Protein AF-A0A8B7D7P4-F1 (afdb_monomer)

Secondary structure (DSSP, 8-state):
--------------HHHHHHHHHHHHHHHHHHHHHHHHHHHHHHH-GGG-SHHHHHHHHHHHHHHHHHHHHHHHHHHHHHSPSS-HHHHHHHHHHHHHHHHHHHHHHHHHHHHHHHHH-TTTHHHHS-HHHHHHHHHHHHHHHHHHHHTTHHHHS-TTS-HHHHHHHHHHHHHHHHHHHHHHHHHHHHHHHHHHHHHHHHHHH-GGGHHHHHHHHHHHHHHHHHHHHHHHHHHHHHHHHHH-TTS-HHHHHHHHHHHHHHHHHHHHHHHHH-HHHHHHHHHHTT-----------

Sequence (295 aa):
MTEVNNVTLNFDLSDTSKVLFWFFLSLETISIYVGNVIICCLFIVRKRLRTKQNLFVLSLSVSDLLIGISVPPCEYCAFKLSYPNNCSYICGSIVSFNILASAINLTLIAIDRFFSILMPFTYKKKITWQRAVNMIIIGWLFAFFLTLIPFFWMLDANMARNRKQKINIIFSIVVFSCIVLNGLLIGGIYYKIIQIARWQLQKEINRKVKCTKGIKVCILVAISYFVCWIPTAVTEVLYQNNPNIPREVLLTTYFLLLLNPCFDPLMYGCYRKDYRKELCTLFGFKKNKKTKAIL

Radius of gyration: 22.2 Å; Cα contacts (8 Å, |Δi|>4): 231; chains: 1; bounding box: 82×33×60 Å

Structure (mmCIF, N/CA/C/O backbone):
data_AF-A0A8B7D7P4-F1
#
_entry.id   AF-A0A8B7D7P4-F1
#
loop_
_atom_site.group_PDB
_atom_site.id
_atom_site.type_symbol
_atom_site.label_atom_id
_atom_site.label_alt_id
_atom_site.label_comp_id
_atom_site.label_asym_id
_atom_site.label_entity_id
_atom_site.label_seq_id
_atom_site.pdbx_PDB_ins_code
_atom_site.Cartn_x
_atom_site.Cartn_y
_atom_site.Cartn_z
_atom_site.occupancy
_atom_site.B_iso_or_equiv
_atom_site.auth_seq_id
_atom_site.auth_comp_id
_atom_site.auth_asym_id
_atom_site.auth_atom_id
_atom_site.pdbx_PDB_model_num
ATOM 1 N N . MET A 1 1 ? 40.064 -1.762 -25.211 1.00 32.19 1 MET A N 1
ATOM 2 C CA . MET A 1 1 ? 38.717 -1.328 -25.629 1.00 32.19 1 MET A CA 1
ATOM 3 C C . MET A 1 1 ? 37.851 -2.567 -25.697 1.00 32.19 1 MET A C 1
ATOM 5 O O . MET A 1 1 ? 37.930 -3.302 -26.666 1.00 32.19 1 MET A O 1
ATOM 9 N N . THR A 1 2 ? 37.133 -2.868 -24.623 1.00 31.39 2 THR A N 1
ATOM 10 C CA . THR A 1 2 ? 36.093 -3.898 -24.618 1.00 31.39 2 THR A CA 1
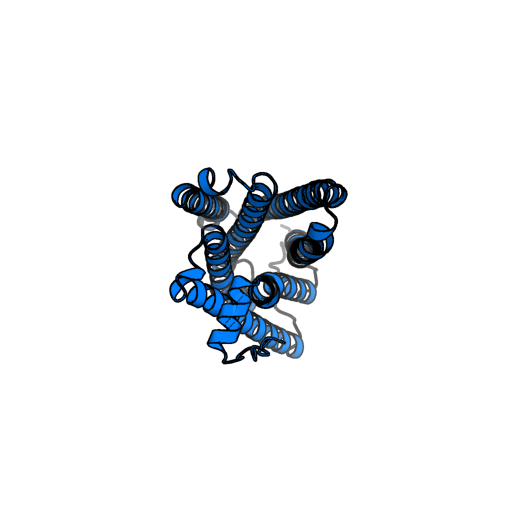ATOM 11 C C . THR A 1 2 ? 34.771 -3.174 -24.821 1.00 31.39 2 THR A C 1
ATOM 13 O O . THR A 1 2 ? 34.387 -2.345 -23.995 1.00 31.39 2 THR A O 1
ATOM 16 N N . GLU A 1 3 ? 34.130 -3.419 -25.962 1.00 31.41 3 GLU A N 1
ATOM 17 C CA . GLU A 1 3 ? 32.771 -2.969 -26.247 1.00 31.41 3 GLU A CA 1
ATOM 18 C C . GLU A 1 3 ? 31.845 -3.521 -25.163 1.00 31.41 3 GLU A C 1
ATOM 20 O O . GLU A 1 3 ? 31.532 -4.709 -25.108 1.00 31.41 3 GLU A O 1
ATOM 25 N N . VAL A 1 4 ? 31.434 -2.651 -24.242 1.00 38.41 4 VAL A N 1
ATOM 26 C CA . VAL A 1 4 ? 30.302 -2.940 -23.371 1.00 38.41 4 VAL A CA 1
ATOM 27 C C . VAL A 1 4 ? 29.082 -2.846 -24.270 1.00 38.41 4 VAL A C 1
ATOM 29 O O . VAL A 1 4 ? 28.639 -1.745 -24.594 1.00 38.41 4 VAL A O 1
ATOM 32 N N . ASN A 1 5 ? 28.597 -4.007 -24.713 1.00 35.66 5 ASN A N 1
ATOM 33 C CA . ASN A 1 5 ? 27.352 -4.161 -25.451 1.00 35.66 5 ASN A CA 1
ATOM 34 C C . ASN A 1 5 ? 26.299 -3.210 -24.877 1.00 35.66 5 ASN A C 1
ATOM 36 O O . ASN A 1 5 ? 25.899 -3.326 -23.715 1.00 35.66 5 ASN A O 1
ATOM 40 N N . ASN A 1 6 ? 25.856 -2.258 -25.699 1.00 37.34 6 ASN A N 1
ATOM 41 C CA . ASN A 1 6 ? 24.646 -1.496 -25.447 1.00 37.34 6 ASN A CA 1
ATOM 42 C C . ASN A 1 6 ? 23.481 -2.485 -25.507 1.00 37.34 6 ASN A C 1
ATOM 44 O O . ASN A 1 6 ? 22.844 -2.636 -26.548 1.00 37.34 6 ASN A O 1
ATOM 48 N N . VAL A 1 7 ? 23.218 -3.181 -24.397 1.00 44.78 7 VAL A N 1
ATOM 49 C CA . VAL A 1 7 ? 22.013 -3.989 -24.219 1.00 44.78 7 VAL A CA 1
ATOM 50 C C . VAL A 1 7 ? 20.848 -3.008 -24.149 1.00 44.78 7 VAL A C 1
ATOM 52 O O . VAL A 1 7 ? 20.420 -2.553 -23.090 1.00 44.78 7 VAL A O 1
ATOM 55 N N . THR A 1 8 ? 20.383 -2.607 -25.325 1.00 41.72 8 THR A N 1
ATOM 56 C CA . THR A 1 8 ? 19.022 -2.141 -25.509 1.00 41.72 8 THR A CA 1
ATOM 57 C C . THR A 1 8 ? 18.150 -3.352 -25.211 1.00 41.72 8 THR A C 1
ATOM 59 O O . THR A 1 8 ? 18.138 -4.327 -25.954 1.00 41.72 8 THR A O 1
ATOM 62 N N . LEU A 1 9 ? 17.501 -3.343 -24.046 1.00 48.62 9 LEU A N 1
ATOM 63 C CA . LEU A 1 9 ? 16.500 -4.345 -23.696 1.00 48.62 9 LEU A CA 1
ATOM 64 C C . LEU A 1 9 ? 15.306 -4.152 -24.636 1.00 48.62 9 LEU A C 1
ATOM 66 O O . LEU A 1 9 ? 14.407 -3.360 -24.350 1.00 48.62 9 LEU A O 1
ATOM 70 N N . ASN A 1 10 ? 15.331 -4.839 -25.777 1.00 47.50 10 ASN A N 1
ATOM 71 C CA . ASN A 1 10 ? 14.149 -5.023 -26.605 1.00 47.50 10 ASN A CA 1
ATOM 72 C C . ASN A 1 10 ? 13.164 -5.902 -25.827 1.00 47.50 10 ASN A C 1
ATOM 74 O O . ASN A 1 10 ? 13.533 -6.926 -25.253 1.00 47.50 10 ASN A O 1
ATOM 78 N N . PHE A 1 11 ? 11.910 -5.459 -25.757 1.00 57.19 11 PHE A N 1
ATOM 79 C CA . PHE A 1 11 ? 10.820 -6.170 -25.095 1.00 57.19 11 PHE A CA 1
ATOM 80 C C . PHE A 1 11 ? 10.379 -7.382 -25.931 1.00 57.19 11 PHE A C 1
ATOM 82 O O . PHE A 1 11 ? 9.304 -7.360 -26.537 1.00 57.19 11 PHE A O 1
ATOM 89 N N . ASP A 1 12 ? 11.192 -8.441 -25.948 1.00 63.47 12 ASP A N 1
ATOM 90 C CA . ASP A 1 12 ? 10.864 -9.733 -26.569 1.00 63.47 12 ASP A CA 1
ATOM 91 C C . ASP A 1 12 ? 9.889 -10.531 -25.687 1.00 63.47 12 ASP A C 1
ATOM 93 O O . ASP A 1 12 ? 10.189 -11.589 -25.149 1.00 63.47 12 ASP A O 1
ATOM 97 N N . LEU A 1 13 ? 8.689 -9.981 -25.509 1.00 70.56 13 LEU A N 1
ATOM 98 C CA . LEU A 1 13 ? 7.521 -10.702 -25.008 1.00 70.56 13 LEU A CA 1
ATOM 99 C C . LEU A 1 13 ? 6.648 -11.089 -26.199 1.00 70.56 13 LEU A C 1
ATOM 101 O O . LEU A 1 13 ? 6.443 -10.268 -27.100 1.00 70.56 13 LEU A O 1
ATOM 105 N N . SER A 1 14 ? 6.068 -12.291 -26.162 1.00 80.94 14 SER A N 1
ATOM 106 C CA . SER A 1 14 ? 5.022 -12.666 -27.120 1.00 80.94 14 SER A CA 1
ATOM 107 C C . SER A 1 14 ? 3.871 -11.651 -27.080 1.00 80.94 14 SER A C 1
ATOM 109 O O . SER A 1 14 ? 3.566 -11.089 -26.020 1.00 80.94 14 SER A O 1
ATOM 111 N N . ASP A 1 15 ? 3.206 -11.417 -28.212 1.00 82.75 15 ASP A N 1
ATOM 112 C CA . ASP A 1 15 ? 2.071 -10.485 -28.265 1.00 82.75 15 ASP A CA 1
ATOM 113 C C . ASP A 1 15 ? 0.950 -10.903 -27.304 1.00 82.75 15 ASP A C 1
ATOM 115 O O . ASP A 1 15 ? 0.363 -10.059 -26.625 1.00 82.75 15 ASP A O 1
ATOM 119 N N . THR A 1 16 ? 0.743 -12.212 -27.134 1.00 85.31 16 THR A N 1
ATOM 120 C CA . THR A 1 16 ? -0.170 -12.776 -26.133 1.00 85.31 16 THR A CA 1
ATOM 121 C C . THR A 1 16 ? 0.209 -12.352 -24.712 1.00 85.31 16 THR A C 1
ATOM 123 O O . THR A 1 16 ? -0.650 -11.891 -23.962 1.00 85.31 16 THR A O 1
ATOM 126 N N . SER A 1 17 ? 1.490 -12.443 -24.335 1.00 82.81 17 SER A N 1
ATOM 127 C CA . SER A 1 17 ? 1.968 -12.041 -23.002 1.00 82.81 17 SER A CA 1
ATOM 128 C C . SER A 1 17 ? 1.749 -10.549 -22.743 1.00 82.81 17 SER A C 1
ATOM 130 O O . SER A 1 17 ? 1.356 -10.167 -21.641 1.00 82.81 17 SER A O 1
ATOM 132 N N . LYS A 1 18 ? 1.954 -9.699 -23.759 1.00 83.75 18 LYS A N 1
ATOM 133 C CA . LYS A 1 18 ? 1.710 -8.250 -23.660 1.00 83.75 18 LYS A CA 1
ATOM 134 C C . LYS A 1 18 ? 0.226 -7.951 -23.453 1.00 83.75 18 LYS A C 1
ATOM 136 O O . LYS A 1 18 ? -0.117 -7.171 -22.567 1.00 83.75 18 LYS A O 1
ATOM 141 N N . VAL A 1 19 ? -0.653 -8.580 -24.237 1.00 87.75 19 VAL A N 1
ATOM 142 C CA . VAL A 1 19 ? -2.110 -8.407 -24.113 1.00 87.75 19 VAL A CA 1
ATOM 143 C C . VAL A 1 19 ? -2.592 -8.842 -22.730 1.00 87.75 19 VAL A C 1
ATOM 145 O O . VAL A 1 19 ? -3.317 -8.092 -22.078 1.00 87.75 19 VAL A O 1
ATOM 148 N N . LEU A 1 20 ? -2.151 -10.011 -22.253 1.00 88.50 20 LEU A N 1
ATOM 149 C CA . LEU A 1 20 ? -2.504 -10.504 -20.920 1.00 88.50 20 LEU A CA 1
ATOM 150 C C . LEU A 1 20 ? -2.024 -9.554 -19.819 1.00 88.50 20 LEU A C 1
ATOM 152 O O . LEU A 1 20 ? -2.800 -9.235 -18.921 1.00 88.50 20 LEU A O 1
ATOM 156 N N . PHE A 1 21 ? -0.788 -9.058 -19.907 1.00 86.69 21 PHE A N 1
ATOM 157 C CA . PHE A 1 21 ? -0.248 -8.105 -18.940 1.00 86.69 21 PHE A CA 1
ATOM 158 C C . PHE A 1 21 ? -1.111 -6.842 -18.832 1.00 86.69 21 PHE A C 1
ATOM 160 O O . PHE A 1 21 ? -1.563 -6.500 -17.741 1.00 86.69 21 PHE A O 1
ATOM 167 N N . TRP A 1 22 ? -1.402 -6.182 -19.957 1.00 89.62 22 TRP A N 1
ATOM 168 C CA . TRP A 1 22 ? -2.209 -4.959 -19.955 1.00 89.62 22 TRP A CA 1
ATOM 169 C C . TRP A 1 22 ? -3.650 -5.201 -19.507 1.00 89.62 22 TRP A C 1
ATOM 171 O O . TRP A 1 22 ? -4.229 -4.357 -18.818 1.00 89.62 22 TRP A O 1
ATOM 181 N N . PHE A 1 23 ? -4.223 -6.354 -19.857 1.00 91.88 23 PHE A N 1
ATOM 182 C CA . PHE A 1 23 ? -5.549 -6.753 -19.399 1.00 91.88 23 PHE A CA 1
ATOM 183 C C . PHE A 1 23 ? -5.600 -6.900 -17.871 1.00 91.88 23 PHE A C 1
ATOM 185 O O . PHE A 1 23 ? -6.442 -6.274 -17.224 1.00 91.88 23 PHE A O 1
ATOM 192 N N . PHE A 1 24 ? -4.678 -7.665 -17.281 1.00 91.56 24 PHE A N 1
ATOM 193 C CA . PHE A 1 24 ? -4.629 -7.863 -15.831 1.00 91.56 24 PHE A CA 1
ATOM 194 C C . PHE A 1 24 ? -4.292 -6.575 -15.077 1.00 91.56 24 PHE A C 1
ATOM 196 O O . PHE A 1 24 ? -4.997 -6.243 -14.126 1.00 91.56 24 PHE A O 1
ATOM 203 N N . LEU A 1 25 ? -3.321 -5.793 -15.556 1.00 90.94 25 LEU A N 1
ATOM 204 C CA . LEU A 1 25 ? -2.975 -4.496 -14.971 1.00 90.94 25 LEU A CA 1
ATOM 205 C C . LEU A 1 25 ? -4.178 -3.542 -14.953 1.00 90.94 25 LEU A C 1
ATOM 207 O O . LEU A 1 25 ? -4.404 -2.825 -13.976 1.00 90.94 25 LEU A O 1
ATOM 211 N N . SER A 1 26 ? -4.988 -3.550 -16.016 1.00 93.12 26 SER A N 1
ATOM 212 C CA . SER A 1 26 ? -6.214 -2.747 -16.083 1.00 93.12 26 SER A CA 1
ATOM 213 C C . SER A 1 26 ? -7.252 -3.215 -15.062 1.00 93.12 26 SER A C 1
ATOM 215 O O . SER A 1 26 ? -7.847 -2.385 -14.374 1.00 93.12 26 SER A O 1
ATOM 217 N N . LEU A 1 27 ? -7.453 -4.530 -14.917 1.00 94.69 27 LEU A N 1
ATOM 218 C CA . LEU A 1 27 ? -8.368 -5.091 -13.918 1.00 94.69 27 LEU A CA 1
ATOM 219 C C . LEU A 1 27 ? -7.944 -4.744 -12.486 1.00 94.69 27 LEU A C 1
ATOM 221 O O . LEU A 1 27 ? -8.781 -4.326 -11.684 1.00 94.69 27 LEU A O 1
ATOM 225 N N . GLU A 1 28 ? -6.656 -4.874 -12.170 1.00 93.88 28 GLU A N 1
ATOM 226 C CA . GLU A 1 28 ? -6.102 -4.508 -10.865 1.00 93.88 28 GLU A CA 1
ATOM 227 C C . GLU A 1 28 ? -6.264 -3.015 -10.600 1.00 93.88 28 GLU A C 1
ATOM 229 O O . GLU A 1 28 ? -6.772 -2.625 -9.552 1.00 93.88 28 GLU A O 1
ATOM 234 N N . THR A 1 29 ? -5.937 -2.171 -11.580 1.00 94.31 29 THR A N 1
ATOM 235 C CA . THR A 1 29 ? -6.095 -0.716 -11.470 1.00 94.31 29 THR A CA 1
ATOM 236 C C . THR A 1 29 ? -7.549 -0.340 -11.190 1.00 94.31 29 THR A C 1
ATOM 238 O O . THR A 1 29 ? -7.825 0.413 -10.255 1.00 94.31 29 THR A O 1
ATOM 241 N N . ILE A 1 30 ? -8.502 -0.906 -11.936 1.00 95.25 30 ILE A N 1
ATOM 242 C CA . ILE A 1 30 ? -9.936 -0.681 -11.705 1.00 95.25 30 ILE A CA 1
ATOM 243 C C . ILE A 1 30 ? -10.334 -1.136 -10.296 1.00 95.25 30 ILE A C 1
ATOM 245 O O . ILE A 1 30 ? -11.024 -0.401 -9.590 1.00 95.25 30 ILE A O 1
ATOM 249 N N . SER A 1 31 ? -9.878 -2.313 -9.860 1.00 95.00 31 SER A N 1
ATOM 250 C CA . SER A 1 31 ? -10.144 -2.847 -8.519 1.00 95.00 31 SER A CA 1
ATOM 251 C C . SER A 1 31 ? -9.618 -1.922 -7.413 1.00 95.00 31 SER A C 1
ATOM 253 O O . SER A 1 31 ? -10.370 -1.563 -6.500 1.00 95.00 31 SER A O 1
ATOM 255 N N . ILE A 1 32 ? -8.366 -1.463 -7.530 1.00 95.19 32 ILE A N 1
ATOM 256 C CA . ILE A 1 32 ? -7.720 -0.525 -6.600 1.00 95.19 32 ILE A CA 1
ATOM 257 C C . ILE A 1 32 ? -8.525 0.769 -6.520 1.00 95.19 32 ILE A C 1
ATOM 259 O O . ILE A 1 32 ? -8.875 1.201 -5.418 1.00 95.19 32 ILE A O 1
ATOM 263 N N . TYR A 1 33 ? -8.849 1.370 -7.669 1.00 95.50 33 TYR A N 1
ATOM 264 C CA . TYR A 1 33 ? -9.591 2.627 -7.728 1.00 95.50 33 TYR A CA 1
ATOM 265 C C . TYR A 1 33 ? -10.985 2.488 -7.127 1.00 95.50 33 TYR A C 1
ATOM 267 O O . TYR A 1 33 ? -11.331 3.227 -6.207 1.00 95.50 33 TYR A O 1
ATOM 275 N N . VAL A 1 34 ? -11.783 1.531 -7.602 1.00 95.25 34 VAL A N 1
ATOM 276 C CA . VAL A 1 34 ? -13.159 1.339 -7.130 1.00 95.25 34 VAL A CA 1
ATOM 277 C C . VAL A 1 34 ? -13.170 1.042 -5.632 1.00 95.25 34 VAL A C 1
ATOM 279 O O . VAL A 1 34 ? -13.886 1.700 -4.875 1.00 95.25 34 VAL A O 1
ATOM 282 N N . GLY A 1 35 ? -12.349 0.092 -5.181 1.00 93.81 35 GLY A N 1
ATOM 283 C CA . GLY A 1 35 ? -12.293 -0.315 -3.784 1.00 93.81 35 GLY A CA 1
ATOM 284 C C . GLY A 1 35 ? -11.876 0.827 -2.858 1.00 93.81 35 GLY A C 1
ATOM 285 O O . GLY A 1 35 ? -12.594 1.142 -1.905 1.00 93.81 35 GLY A O 1
ATOM 286 N N . ASN A 1 36 ? -10.749 1.481 -3.139 1.00 95.50 36 ASN A N 1
ATOM 287 C CA . ASN A 1 36 ? -10.212 2.514 -2.255 1.00 95.50 36 ASN A CA 1
ATOM 288 C C . ASN A 1 36 ? -11.003 3.828 -2.320 1.00 95.50 36 ASN A C 1
ATOM 290 O O . ASN A 1 36 ? -11.197 4.457 -1.277 1.00 95.50 36 ASN A O 1
ATOM 294 N N . VAL A 1 37 ? -11.568 4.208 -3.476 1.00 95.88 37 VAL A N 1
ATOM 295 C CA . VAL A 1 37 ? -12.500 5.350 -3.558 1.00 95.88 37 VAL A CA 1
ATOM 296 C C . VAL A 1 37 ? -13.726 5.100 -2.684 1.00 95.88 37 VAL A C 1
ATOM 298 O O . VAL A 1 37 ? -14.107 5.984 -1.919 1.00 95.88 37 VAL A O 1
ATOM 301 N N . ILE A 1 38 ? -14.312 3.898 -2.710 1.00 94.00 38 ILE A N 1
ATOM 302 C CA . ILE A 1 38 ? -15.451 3.564 -1.842 1.00 94.00 38 ILE A CA 1
ATOM 303 C C . ILE A 1 38 ? -15.080 3.727 -0.360 1.00 94.00 38 ILE A C 1
ATOM 305 O O . ILE A 1 38 ? -15.854 4.312 0.403 1.00 94.00 38 ILE A O 1
ATOM 309 N N . ILE A 1 39 ? -13.903 3.254 0.064 1.00 94.00 39 ILE A N 1
ATOM 310 C CA . ILE A 1 39 ? -13.430 3.404 1.450 1.00 94.00 39 ILE A CA 1
ATOM 311 C C . ILE A 1 39 ? -13.275 4.885 1.830 1.00 94.00 39 ILE A C 1
ATOM 313 O O . ILE A 1 39 ? -13.770 5.295 2.890 1.00 94.00 39 ILE A O 1
ATOM 317 N N . CYS A 1 40 ? -12.669 5.694 0.957 1.00 95.44 40 CYS A N 1
ATOM 318 C CA . CYS A 1 40 ? -12.525 7.139 1.133 1.00 95.44 40 CYS A CA 1
ATOM 319 C C . CYS A 1 40 ? -13.890 7.841 1.226 1.00 95.44 40 CYS A C 1
ATOM 321 O O . CYS A 1 40 ? -14.161 8.562 2.191 1.00 95.44 40 CYS A O 1
ATOM 323 N N . CYS A 1 41 ? -14.794 7.576 0.281 1.00 94.19 41 CYS A N 1
ATOM 324 C CA . CYS A 1 41 ? -16.146 8.130 0.258 1.00 94.19 41 CYS A CA 1
ATOM 325 C C . CYS A 1 41 ? -16.930 7.766 1.521 1.00 94.19 41 CYS A C 1
ATOM 327 O O . CYS A 1 41 ? -17.584 8.626 2.110 1.00 94.19 41 CYS A O 1
ATOM 329 N N . LEU A 1 42 ? -16.847 6.518 1.988 1.00 92.62 42 LEU A N 1
ATOM 330 C CA . LEU A 1 42 ? -17.518 6.089 3.213 1.00 92.62 42 LEU A CA 1
ATOM 331 C C . LEU A 1 42 ? -17.011 6.843 4.442 1.00 92.62 42 LEU A C 1
ATOM 333 O O . LEU A 1 42 ? -17.824 7.263 5.267 1.00 92.62 42 LEU A O 1
ATOM 337 N N . PHE A 1 43 ? -15.700 7.054 4.559 1.00 93.75 43 PHE A N 1
ATOM 338 C CA . PHE A 1 43 ? -15.132 7.855 5.642 1.00 93.75 43 PHE A CA 1
ATOM 339 C C . PHE A 1 43 ? -15.638 9.305 5.601 1.00 93.75 43 PHE A C 1
ATOM 341 O O . PHE A 1 43 ? -16.052 9.854 6.628 1.00 93.75 43 PHE A O 1
ATOM 348 N N . ILE A 1 44 ? -15.647 9.916 4.412 1.00 93.56 44 ILE A N 1
ATOM 349 C CA . ILE A 1 44 ? -16.091 11.298 4.216 1.00 93.56 44 ILE A CA 1
ATOM 350 C C . ILE A 1 44 ? -17.586 11.416 4.512 1.00 93.56 44 ILE A C 1
ATOM 352 O O . ILE A 1 44 ? -17.980 12.243 5.326 1.00 93.56 44 ILE A O 1
ATOM 356 N N . VAL A 1 45 ? -18.439 10.581 3.928 1.00 92.19 45 VAL A N 1
ATOM 357 C CA . VAL A 1 45 ? -19.899 10.730 4.017 1.00 92.19 45 VAL A CA 1
ATOM 358 C C . VAL A 1 45 ? -20.444 10.276 5.375 1.00 92.19 45 VAL A C 1
ATOM 360 O O . VAL A 1 45 ? -21.329 10.916 5.949 1.00 92.19 45 VAL A O 1
ATOM 363 N N . ARG A 1 46 ? -19.932 9.178 5.943 1.00 92.19 46 ARG A N 1
ATOM 364 C CA . ARG A 1 46 ? -20.502 8.583 7.160 1.00 92.19 46 ARG A CA 1
ATOM 365 C C . ARG A 1 46 ? -19.791 9.103 8.404 1.00 92.19 46 ARG A C 1
ATOM 367 O O . ARG A 1 46 ? -18.760 8.578 8.809 1.00 92.19 46 ARG A O 1
ATOM 374 N N . LYS A 1 47 ? -20.419 10.053 9.114 1.00 90.25 47 LYS A N 1
ATOM 375 C CA . LYS A 1 47 ? -19.919 10.590 10.405 1.00 90.25 47 LYS A CA 1
ATOM 376 C C . LYS A 1 47 ? -19.515 9.495 11.407 1.00 90.25 47 LYS A C 1
ATOM 378 O O . LYS A 1 47 ? -18.532 9.654 12.120 1.00 90.25 47 LYS A O 1
ATOM 383 N N . ARG A 1 48 ? -20.227 8.359 11.428 1.00 89.25 48 ARG A N 1
ATOM 384 C CA . ARG A 1 48 ? -19.925 7.198 12.293 1.00 89.25 48 ARG A CA 1
ATOM 385 C C . ARG A 1 48 ? -18.576 6.538 11.994 1.00 89.25 48 ARG A C 1
ATOM 387 O O . ARG A 1 48 ? -17.995 5.931 12.888 1.00 89.25 48 ARG A O 1
ATOM 394 N N . LEU A 1 49 ? -18.089 6.650 10.760 1.00 89.75 49 LEU A N 1
ATOM 395 C CA . LEU A 1 49 ? -16.793 6.126 10.342 1.00 89.75 49 LEU A CA 1
ATOM 396 C C . LEU A 1 49 ? -15.656 7.129 10.560 1.00 89.75 49 LEU A C 1
ATOM 398 O O . LEU A 1 49 ? -14.502 6.742 10.427 1.00 89.75 49 LEU A O 1
ATOM 402 N N . ARG A 1 50 ? -15.917 8.374 10.966 1.00 93.00 50 ARG A N 1
ATOM 403 C CA . ARG A 1 50 ? -14.863 9.359 11.252 1.00 93.00 50 ARG A CA 1
ATOM 404 C C . ARG A 1 50 ? -14.252 9.113 12.633 1.00 93.00 50 ARG A C 1
ATOM 406 O O . ARG A 1 50 ? -14.499 9.837 13.592 1.00 93.00 50 ARG A O 1
ATOM 413 N N . THR A 1 51 ? -13.472 8.042 12.737 1.00 90.50 51 THR A N 1
ATOM 414 C CA . THR A 1 51 ? -12.752 7.635 13.953 1.00 90.50 51 THR A CA 1
ATOM 415 C C . THR A 1 51 ? -11.246 7.649 13.716 1.00 90.50 51 THR A C 1
ATOM 417 O O . THR A 1 51 ? -10.795 7.509 12.581 1.00 90.50 51 THR A O 1
ATOM 420 N N . LYS A 1 52 ? -10.457 7.762 14.790 1.00 89.62 52 LYS A N 1
ATOM 421 C CA . LYS A 1 52 ? -8.984 7.770 14.731 1.00 89.62 52 LYS A CA 1
ATOM 422 C C . LYS A 1 52 ? -8.432 6.517 14.040 1.00 89.62 52 LYS A C 1
ATOM 424 O O . LYS A 1 52 ? -7.554 6.607 13.197 1.00 89.62 52 LYS A O 1
ATOM 429 N N . GLN A 1 53 ? -9.039 5.360 14.296 1.00 87.25 53 GLN A N 1
ATOM 430 C CA . GLN A 1 53 ? -8.654 4.093 13.669 1.00 87.25 53 GLN A CA 1
ATOM 431 C C . GLN A 1 53 ? -9.076 3.976 12.200 1.00 87.25 53 GLN A C 1
ATOM 433 O O . GLN A 1 53 ? -8.594 3.100 11.485 1.00 87.25 53 GLN A O 1
ATOM 438 N N . ASN A 1 54 ? -10.059 4.760 11.764 1.00 90.94 54 ASN A N 1
ATOM 439 C CA . ASN A 1 54 ? -10.451 4.817 10.358 1.00 90.94 54 ASN A CA 1
ATOM 440 C C . ASN A 1 54 ? -9.651 5.885 9.605 1.00 90.94 54 ASN A C 1
ATOM 442 O O . ASN A 1 54 ? -9.570 5.801 8.390 1.00 90.94 54 ASN A O 1
ATOM 446 N N . LEU A 1 55 ? -9.022 6.837 10.305 1.00 94.19 55 LEU A N 1
ATOM 447 C CA . LEU A 1 55 ? -8.107 7.803 9.696 1.00 94.19 55 LEU A CA 1
ATOM 448 C C . LEU A 1 55 ? -6.860 7.114 9.124 1.00 94.19 55 LEU A C 1
ATOM 450 O O . LEU A 1 55 ? -6.456 7.428 8.013 1.00 94.19 55 LEU A O 1
ATOM 454 N N . PHE A 1 56 ? -6.290 6.136 9.836 1.00 93.00 56 PHE A N 1
ATOM 455 C CA . PHE A 1 56 ? -5.181 5.337 9.298 1.00 93.00 56 PHE A CA 1
ATOM 456 C C . PHE A 1 56 ? -5.594 4.523 8.064 1.00 93.00 56 PHE A C 1
ATOM 458 O O . PHE A 1 56 ? -4.834 4.432 7.111 1.00 93.00 56 PHE A O 1
ATOM 465 N N . VAL A 1 57 ? -6.823 3.991 8.050 1.00 92.81 57 VAL A N 1
ATOM 466 C CA . VAL A 1 57 ? -7.364 3.287 6.874 1.00 92.81 57 VAL A CA 1
ATOM 467 C C . VAL A 1 57 ? -7.611 4.244 5.714 1.00 92.81 57 VAL A C 1
ATOM 469 O O . VAL A 1 57 ? -7.305 3.898 4.585 1.00 92.81 57 VAL A O 1
ATOM 472 N N . LEU A 1 58 ? -8.103 5.457 5.980 1.00 95.38 58 LEU A N 1
ATOM 473 C CA . LEU A 1 58 ? -8.208 6.495 4.958 1.00 95.38 58 LEU A CA 1
ATOM 474 C C . LEU A 1 58 ? -6.835 6.814 4.353 1.00 95.38 58 LEU A C 1
ATOM 476 O O . LEU A 1 58 ? -6.716 6.880 3.139 1.00 95.38 58 LEU A O 1
ATOM 480 N N . SER A 1 59 ? -5.812 7.000 5.191 1.00 97.06 59 SER A N 1
ATOM 481 C CA . SER A 1 59 ? -4.451 7.297 4.731 1.00 97.06 59 SER A CA 1
ATOM 482 C C . SER A 1 59 ? -3.873 6.162 3.879 1.00 97.06 59 SER A C 1
ATOM 484 O O . SER A 1 59 ? -3.309 6.438 2.824 1.00 97.06 59 SER A O 1
ATOM 486 N N . LEU A 1 60 ? -4.092 4.902 4.275 1.00 94.56 60 LEU A N 1
ATOM 487 C CA . LEU A 1 60 ? -3.734 3.734 3.465 1.00 94.56 60 LEU A CA 1
ATOM 488 C C . LEU A 1 60 ? -4.455 3.741 2.106 1.00 94.56 60 LEU A C 1
ATOM 490 O O . LEU A 1 60 ? -3.810 3.647 1.069 1.00 94.56 60 LEU A O 1
ATOM 494 N N . SER A 1 61 ? -5.775 3.951 2.093 1.00 95.62 61 SER A N 1
ATOM 495 C CA . SER A 1 61 ? -6.533 4.016 0.839 1.00 95.62 61 SER A CA 1
ATOM 496 C C . SER A 1 61 ? -6.069 5.149 -0.074 1.00 95.62 61 SER A C 1
ATOM 498 O O . SER A 1 61 ? -6.102 4.999 -1.290 1.00 95.62 61 SER A O 1
ATOM 500 N N . VAL A 1 62 ? -5.605 6.273 0.479 1.00 97.25 62 VAL A N 1
ATOM 501 C CA . VAL A 1 62 ? -4.990 7.345 -0.315 1.00 97.25 62 VAL A CA 1
ATOM 502 C C . VAL A 1 62 ? -3.658 6.891 -0.918 1.00 97.25 62 VAL A C 1
ATOM 504 O O . VAL A 1 62 ? -3.452 7.123 -2.106 1.00 97.25 62 VAL A O 1
ATOM 507 N N . SER A 1 63 ? -2.777 6.220 -0.164 1.00 96.38 63 SER A N 1
ATOM 508 C CA . SER A 1 63 ? -1.534 5.683 -0.744 1.00 96.38 63 SER A CA 1
ATOM 509 C C . SER A 1 63 ? -1.798 4.631 -1.820 1.00 96.38 63 SER A C 1
ATOM 511 O O . SER A 1 63 ? -1.146 4.656 -2.859 1.00 96.38 63 SER A O 1
ATOM 513 N N . ASP A 1 64 ? -2.794 3.769 -1.631 1.00 95.50 64 ASP A N 1
ATOM 514 C CA . ASP A 1 64 ? -3.135 2.723 -2.598 1.00 95.50 64 ASP A CA 1
ATOM 515 C C . ASP A 1 64 ? -3.724 3.314 -3.885 1.00 95.50 64 ASP A C 1
ATOM 517 O O . ASP A 1 64 ? -3.400 2.864 -4.984 1.00 95.50 64 ASP A O 1
ATOM 521 N N . LEU A 1 65 ? -4.527 4.380 -3.777 1.00 96.81 65 LEU A N 1
ATOM 522 C CA . LEU A 1 65 ? -4.971 5.137 -4.948 1.00 96.81 65 LEU A CA 1
ATOM 523 C C . LEU A 1 65 ? -3.781 5.716 -5.710 1.00 96.81 65 LEU A C 1
ATOM 525 O O . LEU A 1 65 ? -3.745 5.577 -6.926 1.00 96.81 65 LEU A O 1
ATOM 529 N N . LEU A 1 66 ? -2.790 6.300 -5.024 1.00 96.31 66 LEU A N 1
ATOM 530 C CA . LEU A 1 66 ? -1.573 6.798 -5.677 1.00 96.31 66 LEU A CA 1
ATOM 531 C C . LEU A 1 66 ? -0.796 5.683 -6.392 1.00 96.31 66 LEU A C 1
ATOM 533 O O . LEU A 1 66 ? -0.301 5.919 -7.495 1.00 96.31 66 LEU A O 1
ATOM 537 N N . ILE A 1 67 ? -0.736 4.468 -5.832 1.00 93.50 67 ILE A N 1
ATOM 538 C CA . ILE A 1 67 ? -0.202 3.288 -6.537 1.00 93.50 67 ILE A CA 1
ATOM 539 C C . ILE A 1 67 ? -0.990 3.057 -7.836 1.00 93.50 67 ILE A C 1
ATOM 541 O O . ILE A 1 67 ? -0.389 3.030 -8.907 1.00 93.50 67 ILE A O 1
ATOM 545 N N . GLY A 1 68 ? -2.323 2.985 -7.767 1.00 93.12 68 GLY A N 1
ATOM 546 C CA . GLY A 1 68 ? -3.183 2.794 -8.942 1.00 93.12 68 GLY A CA 1
ATOM 547 C C . GLY A 1 68 ? -3.073 3.902 -10.002 1.00 93.12 68 GLY A C 1
ATOM 548 O O . GLY A 1 68 ? -3.196 3.615 -11.188 1.00 93.12 68 GLY A O 1
ATOM 549 N N . ILE A 1 69 ? -2.800 5.153 -9.605 1.00 93.69 69 ILE A N 1
ATOM 550 C CA . ILE A 1 69 ? -2.568 6.273 -10.541 1.00 93.69 69 ILE A CA 1
ATOM 551 C C . ILE A 1 69 ? -1.196 6.140 -11.211 1.00 93.69 69 ILE A C 1
ATOM 553 O O . ILE A 1 69 ? -1.041 6.399 -12.402 1.00 93.69 69 ILE A O 1
ATOM 557 N N . SER A 1 70 ? -0.178 5.812 -10.415 1.00 91.94 70 SER A N 1
ATOM 558 C CA . SER A 1 70 ? 1.226 5.931 -10.814 1.00 91.94 70 SER A CA 1
ATOM 559 C C . SER A 1 70 ? 1.754 4.720 -11.572 1.00 91.94 70 SER A C 1
ATOM 561 O O . SER A 1 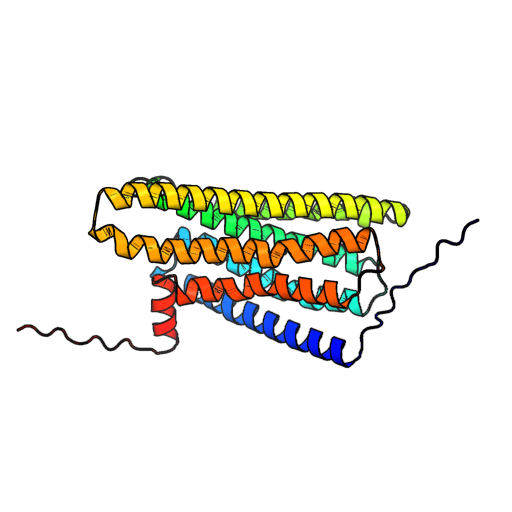70 ? 2.507 4.900 -12.524 1.00 91.94 70 SER A O 1
ATOM 563 N N . VAL A 1 71 ? 1.374 3.498 -11.194 1.00 89.31 71 VAL A N 1
ATOM 564 C CA . VAL A 1 71 ? 1.972 2.281 -11.760 1.00 89.31 71 VAL A CA 1
ATOM 565 C C . VAL A 1 71 ? 1.657 2.110 -13.252 1.00 89.31 71 VAL A C 1
ATOM 567 O O . VAL A 1 71 ? 2.608 1.942 -14.011 1.00 89.31 71 VAL A O 1
ATOM 570 N N . PRO A 1 72 ? 0.408 2.244 -13.742 1.00 89.19 72 PRO A N 1
ATOM 571 C CA . PRO A 1 72 ? 0.121 2.073 -15.170 1.00 89.19 72 PRO A CA 1
ATOM 572 C C . PRO A 1 72 ? 0.939 2.973 -16.118 1.00 89.19 72 PRO A C 1
ATOM 574 O O . PRO A 1 72 ? 1.520 2.446 -17.071 1.00 89.19 72 PRO A O 1
ATOM 577 N N . PRO A 1 73 ? 1.061 4.301 -15.895 1.00 89.19 73 PRO A N 1
ATOM 578 C CA . PRO A 1 73 ? 1.917 5.132 -16.740 1.00 89.19 73 PRO A CA 1
ATOM 579 C C . PRO A 1 73 ? 3.410 4.821 -16.557 1.00 89.19 73 PRO A C 1
ATOM 581 O O . PRO A 1 73 ? 4.165 4.933 -17.524 1.00 89.19 73 PRO A O 1
ATOM 584 N N . CYS A 1 74 ? 3.841 4.392 -15.364 1.00 87.44 74 CYS A N 1
ATOM 585 C CA . CYS A 1 74 ? 5.220 3.962 -15.125 1.00 87.44 74 CYS A CA 1
ATOM 586 C C . CYS A 1 74 ? 5.577 2.707 -15.933 1.00 87.44 74 CYS A C 1
ATOM 588 O O . CYS A 1 74 ? 6.611 2.682 -16.603 1.00 87.44 74 CYS A O 1
ATOM 590 N N . GLU A 1 75 ? 4.693 1.708 -15.938 1.00 81.88 75 GLU A N 1
ATOM 591 C CA . GLU A 1 75 ? 4.836 0.498 -16.749 1.00 81.88 75 GLU A CA 1
ATOM 592 C C . GLU A 1 75 ? 4.818 0.835 -18.239 1.00 81.88 75 GLU A C 1
ATOM 594 O O . GLU A 1 75 ? 5.654 0.353 -19.000 1.00 81.88 75 GLU A O 1
ATOM 599 N N . TYR A 1 76 ? 3.942 1.743 -18.672 1.00 83.75 76 TYR A N 1
ATOM 600 C CA . TYR A 1 76 ? 3.918 2.179 -20.069 1.00 83.75 76 TYR A CA 1
ATOM 601 C C . TYR A 1 76 ? 5.241 2.828 -20.488 1.00 83.75 76 TYR A C 1
ATOM 603 O O . TYR A 1 76 ? 5.780 2.518 -21.555 1.00 83.75 76 TYR A O 1
ATOM 611 N N . CYS A 1 77 ? 5.797 3.691 -19.633 1.00 82.50 77 CYS A N 1
ATOM 612 C CA . CYS A 1 77 ? 7.121 4.266 -19.840 1.00 82.50 77 CYS A CA 1
ATOM 613 C C . CYS A 1 77 ? 8.203 3.190 -19.927 1.00 82.50 77 CYS A C 1
ATOM 615 O O . CYS A 1 77 ? 9.060 3.272 -20.806 1.00 82.50 77 CYS A O 1
ATOM 617 N N . ALA A 1 78 ? 8.158 2.186 -19.048 1.00 77.12 78 ALA A N 1
ATOM 618 C CA . ALA A 1 78 ? 9.100 1.079 -19.078 1.00 77.12 78 ALA A CA 1
ATOM 619 C C . ALA A 1 78 ? 9.006 0.311 -20.405 1.00 77.12 78 ALA A C 1
ATOM 621 O O . ALA A 1 78 ? 10.039 0.103 -21.027 1.00 77.12 78 ALA A O 1
ATOM 622 N N . PHE A 1 79 ? 7.799 -0.045 -20.860 1.00 74.56 79 PHE A N 1
ATOM 623 C CA . PHE A 1 79 ? 7.551 -0.808 -22.094 1.00 74.56 79 PHE A CA 1
ATOM 624 C C . PHE A 1 79 ? 7.927 -0.074 -23.384 1.00 74.56 79 PHE A C 1
ATOM 626 O O . PHE A 1 79 ? 8.389 -0.699 -24.336 1.00 74.56 79 PHE A O 1
ATOM 633 N N . LYS A 1 80 ? 7.690 1.240 -23.450 1.00 73.50 80 LYS A N 1
ATOM 634 C CA . LYS A 1 80 ? 7.857 2.013 -24.689 1.00 73.50 80 LYS A CA 1
ATOM 635 C C . LYS A 1 80 ? 9.248 2.613 -24.854 1.00 73.50 80 LYS A C 1
ATOM 637 O O . LYS A 1 80 ? 9.680 2.847 -25.980 1.00 73.50 80 LYS A O 1
ATOM 642 N N . LEU A 1 81 ? 9.926 2.920 -23.751 1.00 67.25 81 LEU A N 1
ATOM 643 C CA . LEU A 1 81 ? 11.206 3.617 -23.773 1.00 67.25 81 LEU A CA 1
ATOM 644 C C . LEU A 1 81 ? 12.326 2.643 -23.401 1.00 67.25 81 LEU A C 1
ATOM 646 O O . LEU A 1 81 ? 12.296 2.049 -22.326 1.00 67.25 81 LEU A O 1
ATOM 650 N N . SER A 1 82 ? 13.349 2.518 -24.251 1.00 62.00 82 SER A N 1
ATOM 651 C CA . SER A 1 82 ? 14.512 1.665 -23.980 1.00 62.00 82 SER A CA 1
ATOM 652 C C . SER A 1 82 ? 15.105 1.969 -22.597 1.00 62.00 82 SER A C 1
ATOM 654 O O . SER A 1 82 ? 15.401 3.122 -22.265 1.00 62.00 82 SER A O 1
ATOM 656 N N . TYR A 1 83 ? 15.252 0.936 -21.769 1.00 62.69 83 TYR A N 1
ATOM 657 C CA . TYR A 1 83 ? 15.771 1.051 -20.405 1.00 62.69 83 TYR A CA 1
ATOM 658 C C . TYR A 1 83 ? 17.313 1.074 -20.382 1.00 62.69 83 TYR A C 1
ATOM 660 O O . TYR A 1 83 ? 17.945 0.408 -21.205 1.00 62.69 83 TYR A O 1
ATOM 668 N N . PRO A 1 84 ? 17.954 1.745 -19.403 1.00 65.62 84 PRO A N 1
ATOM 669 C CA . PRO A 1 84 ? 17.426 2.806 -18.534 1.00 65.62 84 PRO A CA 1
ATOM 670 C C . PRO A 1 84 ? 17.371 4.181 -19.218 1.00 65.62 84 PRO A C 1
ATOM 672 O O . PRO A 1 84 ? 18.287 4.531 -19.969 1.00 65.62 84 PRO A O 1
ATOM 675 N N . ASN A 1 85 ? 16.346 4.973 -18.877 1.00 72.06 85 ASN A N 1
ATOM 676 C CA . ASN A 1 85 ? 16.122 6.361 -19.307 1.00 72.06 85 ASN A CA 1
ATOM 677 C C . ASN A 1 85 ? 15.586 7.241 -18.149 1.00 72.06 85 ASN A C 1
ATOM 679 O O . ASN A 1 85 ? 15.275 6.749 -17.063 1.00 72.06 85 ASN A O 1
ATOM 683 N N . ASN A 1 86 ? 15.459 8.556 -18.364 1.00 75.75 86 ASN A N 1
ATOM 684 C CA . ASN A 1 86 ? 14.967 9.476 -17.327 1.00 75.75 86 ASN A CA 1
ATOM 685 C C . ASN A 1 86 ? 13.544 9.136 -16.851 1.00 75.75 86 ASN A C 1
ATOM 687 O O . ASN A 1 86 ? 13.272 9.270 -15.659 1.00 75.75 86 ASN A O 1
ATOM 691 N N . CYS A 1 87 ? 12.663 8.644 -17.736 1.00 81.31 87 CYS A N 1
ATOM 692 C CA . CYS A 1 87 ? 11.330 8.211 -17.315 1.00 81.31 87 CYS A CA 1
ATOM 693 C C . CYS A 1 87 ? 11.428 7.040 -16.334 1.00 81.31 87 CYS A C 1
ATOM 695 O O . CYS A 1 87 ? 10.810 7.097 -15.278 1.00 81.31 87 CYS A O 1
ATOM 697 N N . SER A 1 88 ? 12.254 6.023 -16.610 1.00 77.19 88 SER A N 1
ATOM 698 C CA . SER A 1 88 ? 12.369 4.850 -15.733 1.00 77.19 88 SER A CA 1
ATOM 699 C C . SER A 1 88 ? 12.869 5.190 -14.329 1.00 77.19 88 SER A C 1
ATOM 701 O O . SER A 1 88 ? 12.391 4.613 -13.359 1.00 77.19 88 SER A O 1
ATOM 703 N N . TYR A 1 89 ? 13.783 6.155 -14.196 1.00 78.19 89 TYR A N 1
ATOM 704 C CA . TYR A 1 89 ? 14.260 6.573 -12.877 1.00 78.19 89 TYR A CA 1
ATOM 705 C C . TYR A 1 89 ? 13.207 7.379 -12.098 1.00 78.19 89 TYR A C 1
ATOM 707 O O . TYR A 1 89 ? 13.009 7.138 -10.908 1.00 78.19 89 TYR A O 1
ATOM 715 N N . ILE A 1 90 ? 12.493 8.298 -12.762 1.00 83.50 90 ILE A N 1
ATOM 716 C CA . ILE A 1 90 ? 11.383 9.046 -12.147 1.00 83.50 90 ILE A CA 1
ATOM 717 C C . ILE A 1 90 ? 10.278 8.078 -11.711 1.00 83.50 90 ILE A C 1
ATOM 719 O O . ILE A 1 90 ? 9.813 8.140 -10.575 1.00 83.50 90 ILE A O 1
ATOM 723 N N . CYS A 1 91 ? 9.904 7.152 -12.594 1.00 86.31 91 CYS A N 1
ATOM 724 C CA . CYS A 1 91 ? 8.910 6.120 -12.332 1.00 86.31 91 CYS A CA 1
ATOM 725 C C . CYS A 1 91 ? 9.318 5.237 -11.149 1.00 86.31 91 CYS A C 1
ATOM 727 O O . CYS A 1 91 ? 8.527 5.052 -10.229 1.00 86.31 91 CYS A O 1
ATOM 729 N N . GLY A 1 92 ? 10.572 4.774 -11.114 1.00 82.94 92 GLY A N 1
ATOM 730 C CA . GLY A 1 92 ? 11.112 3.996 -9.999 1.00 82.94 92 GLY A CA 1
ATOM 731 C C . GLY A 1 92 ? 11.007 4.727 -8.657 1.00 82.94 92 GLY A C 1
ATOM 732 O O . GLY A 1 92 ? 10.569 4.133 -7.670 1.00 82.94 92 GLY A O 1
ATOM 733 N N . SER A 1 93 ? 11.323 6.026 -8.616 1.00 86.50 93 SER A N 1
ATOM 734 C CA . SER A 1 93 ? 11.185 6.845 -7.402 1.00 86.50 93 SER A CA 1
ATOM 735 C C . SER A 1 93 ? 9.725 7.038 -6.974 1.00 86.50 93 SER A C 1
ATOM 737 O O . SER A 1 93 ? 9.418 6.901 -5.791 1.00 86.50 93 SER A O 1
ATOM 739 N N . ILE A 1 94 ? 8.812 7.314 -7.916 1.00 90.38 94 ILE A N 1
ATOM 740 C CA . ILE A 1 94 ? 7.373 7.484 -7.631 1.00 90.38 94 ILE A CA 1
ATOM 741 C C . ILE A 1 94 ? 6.769 6.181 -7.103 1.00 90.38 94 ILE A C 1
ATOM 743 O O . ILE A 1 94 ? 6.066 6.184 -6.091 1.00 90.38 94 ILE A O 1
ATOM 747 N N . VAL A 1 95 ? 7.058 5.061 -7.767 1.00 88.25 95 VAL A N 1
ATOM 748 C CA . VAL A 1 95 ? 6.572 3.744 -7.350 1.00 88.25 95 VAL A CA 1
ATOM 749 C C . VAL A 1 95 ? 7.122 3.406 -5.967 1.00 88.25 95 VAL A C 1
ATOM 751 O O . VAL A 1 95 ? 6.332 3.083 -5.085 1.00 88.25 95 VAL A O 1
ATOM 754 N N . SER A 1 96 ? 8.428 3.591 -5.729 1.00 89.12 96 SER A N 1
ATOM 755 C CA . SER A 1 96 ? 9.061 3.375 -4.414 1.00 89.12 96 SER A CA 1
ATOM 756 C C . SER A 1 96 ? 8.430 4.221 -3.305 1.00 89.12 96 SER A C 1
ATOM 758 O O . SER A 1 96 ? 8.230 3.729 -2.194 1.00 89.12 96 SER A O 1
ATOM 760 N N . PHE A 1 97 ? 8.097 5.481 -3.597 1.00 93.38 97 PHE A N 1
ATOM 761 C CA . PHE A 1 97 ? 7.441 6.388 -2.653 1.00 93.38 97 PHE A CA 1
ATOM 762 C C . PHE A 1 97 ? 6.076 5.854 -2.223 1.00 93.38 97 PHE A C 1
ATOM 764 O O . PHE A 1 97 ? 5.819 5.690 -1.029 1.00 93.38 97 PHE A O 1
ATOM 771 N N . ASN A 1 98 ? 5.217 5.554 -3.198 1.00 92.81 98 ASN A N 1
ATOM 772 C CA . ASN A 1 98 ? 3.855 5.086 -2.949 1.00 92.81 98 ASN A CA 1
ATOM 773 C C . ASN A 1 98 ? 3.853 3.749 -2.204 1.00 92.81 98 ASN A C 1
ATOM 775 O O . ASN A 1 98 ? 3.088 3.545 -1.260 1.00 92.81 98 ASN A O 1
ATOM 779 N N . ILE A 1 99 ? 4.778 2.876 -2.591 1.00 88.62 99 ILE A N 1
ATOM 780 C CA . ILE A 1 99 ? 5.036 1.597 -1.952 1.00 88.62 99 ILE A CA 1
ATOM 781 C C . ILE A 1 99 ? 5.370 1.763 -0.465 1.00 88.62 99 ILE A C 1
ATOM 783 O O . ILE A 1 99 ? 4.742 1.154 0.404 1.00 88.62 99 ILE A O 1
ATOM 787 N N . LEU A 1 100 ? 6.353 2.611 -0.164 1.00 91.38 100 LEU A N 1
ATOM 788 C CA . LEU A 1 100 ? 6.849 2.805 1.1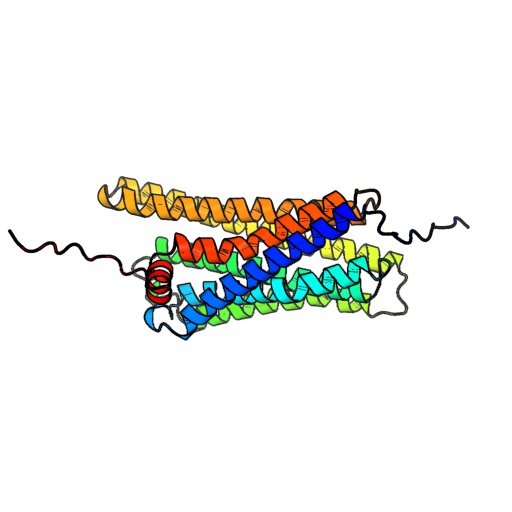89 1.00 91.38 100 LEU A CA 1
ATOM 789 C C . LEU A 1 100 ? 5.807 3.515 2.058 1.00 91.38 100 LEU A C 1
ATOM 791 O O . LEU A 1 100 ? 5.637 3.168 3.226 1.00 91.38 100 LEU A O 1
ATOM 795 N N . ALA A 1 101 ? 5.065 4.461 1.478 1.00 94.69 101 ALA A N 1
ATOM 796 C CA . ALA A 1 101 ? 3.937 5.105 2.134 1.00 94.69 101 ALA A CA 1
ATOM 797 C C . ALA A 1 101 ? 2.846 4.087 2.514 1.00 94.69 101 ALA A C 1
ATOM 799 O O . ALA A 1 101 ? 2.379 4.104 3.655 1.00 94.69 101 ALA A O 1
ATOM 800 N N . SER A 1 102 ? 2.471 3.170 1.614 1.00 92.69 102 SER A N 1
ATOM 801 C CA . SER A 1 102 ? 1.486 2.112 1.904 1.00 92.69 102 SER A CA 1
ATOM 802 C C . SER A 1 102 ? 1.985 1.168 3.014 1.00 92.69 102 SER A C 1
ATOM 804 O O . SER A 1 102 ? 1.289 0.950 4.011 1.00 92.69 102 SER A O 1
ATOM 806 N N . ALA A 1 103 ? 3.249 0.727 2.951 1.00 90.81 103 ALA A N 1
ATOM 807 C CA . ALA A 1 103 ? 3.872 -0.102 3.990 1.00 90.81 103 ALA A CA 1
ATOM 808 C C . ALA A 1 103 ? 3.881 0.569 5.378 1.00 90.81 103 ALA A C 1
ATOM 810 O O . ALA A 1 103 ? 3.516 -0.047 6.383 1.00 90.81 103 ALA A O 1
ATOM 811 N N . ILE A 1 104 ? 4.238 1.855 5.449 1.00 94.19 104 ILE A N 1
ATOM 812 C CA . ILE A 1 104 ? 4.211 2.617 6.703 1.00 94.19 104 ILE A CA 1
ATOM 813 C C . ILE A 1 104 ? 2.780 2.751 7.222 1.00 94.19 104 ILE A C 1
ATOM 815 O O . ILE A 1 104 ? 2.552 2.575 8.418 1.00 94.19 104 ILE A O 1
ATOM 819 N N . ASN A 1 105 ? 1.796 3.010 6.356 1.00 94.19 105 ASN A N 1
ATOM 820 C CA . ASN A 1 105 ? 0.394 3.073 6.765 1.00 94.19 105 ASN A CA 1
ATOM 821 C C . ASN A 1 105 ? -0.099 1.739 7.353 1.00 94.19 105 ASN A C 1
ATOM 823 O O . ASN A 1 105 ? -0.761 1.748 8.396 1.00 94.19 105 ASN A O 1
ATOM 827 N N . LEU A 1 106 ? 0.283 0.596 6.774 1.00 89.69 106 LEU A N 1
ATOM 828 C CA . LEU A 1 106 ? 0.009 -0.726 7.352 1.00 89.69 106 LEU A CA 1
ATOM 829 C C . LEU A 1 106 ? 0.650 -0.894 8.739 1.00 89.69 106 LEU A C 1
ATOM 831 O O . LEU A 1 106 ? -0.012 -1.348 9.678 1.00 89.69 106 LEU A O 1
ATOM 835 N N . THR A 1 107 ? 1.900 -0.456 8.910 1.00 92.06 107 THR A N 1
ATOM 836 C CA . THR A 1 107 ? 2.580 -0.447 10.214 1.00 92.06 107 THR A CA 1
ATOM 837 C C . THR A 1 107 ? 1.848 0.433 11.230 1.00 92.06 107 THR A C 1
ATOM 839 O O . THR A 1 107 ? 1.627 0.012 12.368 1.00 92.06 107 THR A O 1
ATOM 842 N N . LEU A 1 108 ? 1.401 1.630 10.839 1.00 93.19 108 LEU A N 1
ATOM 843 C CA . LEU A 1 108 ? 0.631 2.524 11.710 1.00 93.19 108 LEU A CA 1
ATOM 844 C C . LEU A 1 108 ? -0.692 1.884 12.150 1.00 93.19 108 LEU A C 1
ATOM 846 O O . LEU A 1 108 ? -1.057 1.978 13.324 1.00 93.19 108 LEU A O 1
ATOM 850 N N . ILE A 1 109 ? -1.379 1.170 11.252 1.00 90.25 109 ILE A N 1
ATOM 851 C CA . ILE A 1 109 ? -2.583 0.396 11.583 1.00 90.25 109 ILE A CA 1
ATOM 852 C C . ILE A 1 109 ? -2.253 -0.724 12.578 1.00 90.25 109 ILE A C 1
ATOM 854 O O . ILE A 1 109 ? -2.997 -0.923 13.543 1.00 90.25 109 ILE A O 1
ATOM 858 N N . ALA A 1 110 ? -1.146 -1.447 12.391 1.00 87.94 110 ALA A N 1
ATOM 859 C CA . ALA A 1 110 ? -0.715 -2.497 13.314 1.00 87.94 110 ALA A CA 1
ATOM 860 C C . ALA A 1 110 ? -0.406 -1.933 14.715 1.00 87.94 110 ALA A C 1
ATOM 862 O O . ALA A 1 110 ? -0.881 -2.476 15.719 1.00 87.94 110 ALA A O 1
ATOM 863 N N . ILE A 1 111 ? 0.310 -0.807 14.794 1.00 90.25 111 ILE A N 1
ATOM 864 C CA . ILE A 1 111 ? 0.619 -0.095 16.045 1.00 90.25 111 ILE A CA 1
ATOM 865 C C . ILE A 1 111 ? -0.664 0.391 16.733 1.00 90.25 111 ILE A C 1
ATOM 867 O O . ILE A 1 111 ? -0.850 0.185 17.937 1.00 90.25 111 ILE A O 1
ATOM 871 N N . ASP A 1 112 ? -1.579 1.005 15.982 1.00 88.75 112 ASP A N 1
ATOM 872 C CA . ASP A 1 112 ? -2.873 1.453 16.496 1.00 88.75 112 ASP A CA 1
ATOM 873 C C . ASP A 1 112 ? -3.663 0.289 17.112 1.00 88.75 112 ASP A C 1
ATOM 875 O O . ASP A 1 112 ? -4.148 0.365 18.250 1.00 88.75 112 ASP A O 1
ATOM 879 N N . ARG A 1 113 ? -3.720 -0.838 16.391 1.00 84.00 113 ARG A N 1
ATOM 880 C CA . ARG A 1 113 ? -4.360 -2.068 16.861 1.00 84.00 113 ARG A CA 1
ATOM 881 C C . ARG A 1 113 ? -3.717 -2.585 18.135 1.00 84.00 113 ARG A C 1
ATOM 883 O O . ARG A 1 113 ? -4.453 -2.893 19.076 1.00 84.00 113 ARG A O 1
ATOM 890 N N . PHE A 1 114 ? -2.390 -2.633 18.187 1.00 85.69 114 PHE A N 1
ATOM 891 C CA . PHE A 1 114 ? -1.638 -3.068 19.359 1.00 85.69 114 PHE A CA 1
ATOM 892 C C . PHE A 1 114 ? -2.018 -2.269 20.603 1.00 85.69 114 PHE A C 1
ATOM 894 O O . PHE A 1 114 ? -2.453 -2.846 21.602 1.00 85.69 114 PHE A O 1
ATOM 901 N N . PHE A 1 115 ? -1.962 -0.937 20.529 1.00 86.12 115 PHE A N 1
ATOM 902 C CA . PHE A 1 115 ? -2.315 -0.095 21.668 1.00 86.12 115 PHE A CA 1
ATOM 903 C C . PHE A 1 115 ? -3.798 -0.186 22.039 1.00 86.12 115 PHE A C 1
ATOM 905 O O . PHE A 1 115 ? -4.125 -0.129 23.226 1.00 86.12 115 PHE A O 1
ATOM 912 N N . SER A 1 116 ? -4.698 -0.365 21.066 1.00 82.50 116 SER A N 1
ATOM 913 C CA . SER A 1 116 ? -6.132 -0.532 21.344 1.00 82.50 116 SER A CA 1
ATOM 914 C C . SER A 1 116 ? -6.444 -1.806 22.142 1.00 82.50 116 SER A C 1
ATOM 916 O O . SER A 1 116 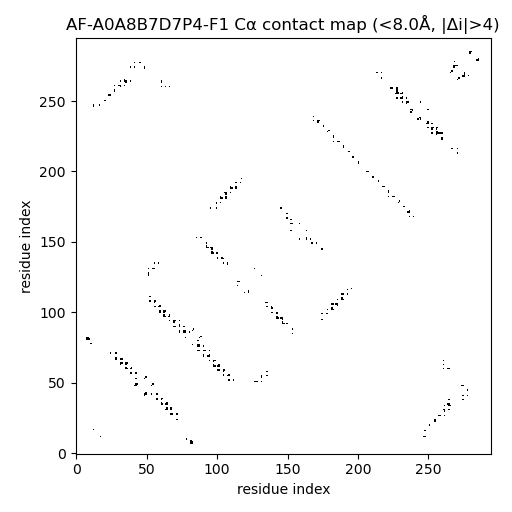? -7.375 -1.811 22.948 1.00 82.50 116 SER A O 1
ATOM 918 N N . ILE A 1 117 ? -5.654 -2.868 21.943 1.00 79.62 117 ILE A N 1
ATOM 919 C CA . ILE A 1 117 ? -5.807 -4.164 22.619 1.00 79.62 117 ILE A CA 1
ATOM 920 C C . ILE A 1 117 ? -5.097 -4.160 23.975 1.00 79.62 117 ILE A C 1
ATOM 922 O O . ILE A 1 117 ? -5.645 -4.664 24.955 1.00 79.62 117 ILE A O 1
ATOM 926 N N . LEU A 1 118 ? -3.898 -3.575 24.045 1.00 82.06 118 LEU A N 1
ATOM 927 C CA . LEU A 1 118 ? -3.102 -3.525 25.270 1.00 82.06 118 LEU A CA 1
ATOM 928 C C . LEU A 1 118 ? -3.705 -2.577 26.318 1.00 82.06 118 LEU A C 1
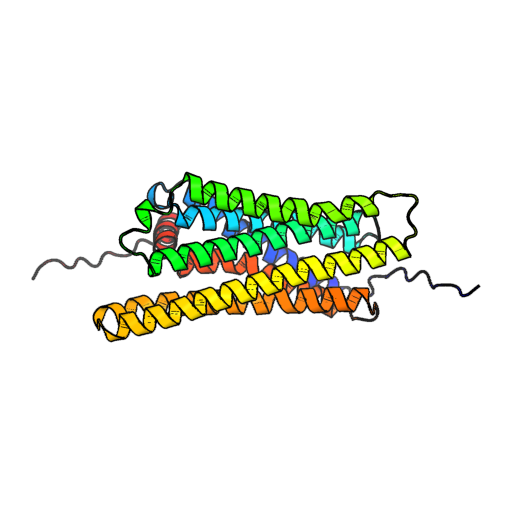ATOM 930 O O . LEU A 1 118 ? -3.633 -2.846 27.513 1.00 82.06 118 LEU A O 1
ATOM 934 N N . MET A 1 119 ? -4.303 -1.465 25.882 1.00 81.69 119 MET A N 1
ATOM 935 C CA . MET A 1 119 ? -4.747 -0.379 26.763 1.00 81.69 119 MET A CA 1
ATOM 936 C C . MET A 1 119 ? -6.234 -0.025 26.570 1.00 81.69 119 MET A C 1
ATOM 938 O O . MET A 1 119 ? -6.554 1.129 26.279 1.00 81.69 119 MET A O 1
ATOM 942 N N . PRO A 1 120 ? -7.183 -0.956 26.764 1.00 76.19 120 PRO A N 1
ATOM 943 C CA . PRO A 1 120 ? -8.588 -0.757 26.389 1.00 76.19 120 PRO A CA 1
ATOM 944 C C . PRO A 1 120 ? -9.263 0.456 27.060 1.00 76.19 120 PRO A C 1
ATOM 946 O O . PRO A 1 120 ? -10.119 1.098 26.450 1.00 76.19 120 PRO A O 1
ATOM 949 N N . PHE A 1 121 ? -8.861 0.812 28.286 1.00 78.88 121 PHE A N 1
ATOM 950 C CA . PHE A 1 121 ? -9.461 1.915 29.052 1.00 78.88 121 PHE A CA 1
ATOM 951 C C . PHE A 1 121 ? -8.756 3.264 28.860 1.00 78.88 121 PHE A C 1
ATOM 953 O O . PHE A 1 121 ? -9.390 4.315 28.944 1.00 78.88 121 PHE A O 1
ATOM 960 N N . THR A 1 122 ? -7.452 3.261 28.572 1.00 82.38 122 THR A N 1
ATOM 961 C CA . THR A 1 122 ? -6.646 4.490 28.464 1.00 82.38 122 THR A CA 1
ATOM 962 C C . THR A 1 122 ? -6.326 4.874 27.021 1.00 82.38 122 THR A C 1
ATOM 964 O O . THR A 1 122 ? -6.030 6.040 26.758 1.00 82.38 122 THR A O 1
ATOM 967 N N . TYR A 1 123 ? -6.467 3.952 26.062 1.00 83.94 123 TYR A N 1
ATOM 968 C CA . TYR A 1 123 ? -6.184 4.177 24.643 1.00 83.94 123 TYR A CA 1
ATOM 969 C C . TYR A 1 123 ? -6.918 5.405 24.087 1.00 83.94 123 TYR A C 1
ATOM 971 O O . TYR A 1 123 ? -6.296 6.248 23.444 1.00 83.94 123 TYR A O 1
ATOM 979 N N . LYS A 1 124 ? -8.217 5.572 24.390 1.00 81.44 124 LYS A N 1
ATOM 980 C CA . LYS A 1 124 ? -9.012 6.707 23.879 1.00 81.44 124 LYS A CA 1
ATOM 981 C C . LYS A 1 124 ? -8.468 8.071 24.320 1.00 81.44 124 LYS A C 1
ATOM 983 O O . LYS A 1 124 ? -8.626 9.032 23.566 1.00 81.44 124 LYS A O 1
ATOM 988 N N . LYS A 1 125 ? -7.857 8.133 25.512 1.00 83.12 125 LYS A N 1
ATOM 989 C CA . LYS A 1 125 ? -7.202 9.327 26.067 1.00 83.12 125 LYS A CA 1
ATOM 990 C C . LYS A 1 125 ? -5.784 9.501 25.505 1.00 83.12 125 LYS A C 1
ATOM 992 O O . LYS A 1 125 ? -5.386 10.620 25.214 1.00 83.12 125 LYS A O 1
ATOM 997 N N . LYS A 1 126 ? -5.033 8.405 25.319 1.00 83.19 126 LYS A N 1
ATOM 998 C CA . LYS A 1 126 ? -3.642 8.431 24.828 1.00 83.19 126 LYS A CA 1
ATOM 999 C C . LYS A 1 126 ? -3.518 8.737 23.333 1.00 83.19 126 LYS A C 1
ATOM 1001 O O . LYS A 1 126 ? -2.671 9.545 22.958 1.00 83.19 126 LYS A O 1
ATOM 1006 N N . ILE A 1 127 ? -4.318 8.101 22.480 1.00 86.12 127 ILE A N 1
ATOM 1007 C CA . ILE A 1 127 ? -4.309 8.361 21.036 1.00 86.12 127 ILE A CA 1
ATOM 1008 C C . ILE A 1 127 ? -5.318 9.466 20.755 1.00 86.12 127 ILE A C 1
ATOM 1010 O O . ILE A 1 127 ? -6.528 9.238 20.772 1.00 86.12 127 ILE A O 1
ATOM 1014 N N . THR A 1 128 ? -4.826 10.684 20.544 1.00 92.12 128 THR A N 1
ATOM 1015 C CA . THR A 1 128 ? -5.625 11.856 20.160 1.00 92.12 128 THR A CA 1
ATOM 1016 C C . THR A 1 128 ? -5.664 12.003 18.638 1.00 92.12 128 THR A C 1
ATOM 1018 O O . THR A 1 128 ? -4.891 11.361 17.930 1.00 92.12 128 THR A O 1
ATOM 1021 N N . TRP A 1 129 ? -6.572 12.838 18.123 1.00 92.56 129 TRP A N 1
ATOM 1022 C CA . TRP A 1 129 ? -6.633 13.131 16.686 1.00 92.56 129 TRP A CA 1
ATOM 1023 C C . TRP A 1 129 ? -5.328 13.746 16.186 1.00 92.56 129 TRP A C 1
ATOM 1025 O O . TRP A 1 129 ? -4.779 13.265 15.202 1.00 92.56 129 TRP A O 1
ATOM 1035 N N . GLN A 1 130 ? -4.783 14.716 16.928 1.00 94.69 130 GLN A N 1
ATOM 1036 C CA . GLN A 1 130 ? -3.512 15.350 16.584 1.00 94.69 130 GLN A CA 1
ATOM 1037 C C . GLN A 1 130 ? -2.366 14.340 16.505 1.00 94.69 130 GLN A C 1
ATOM 1039 O O . GLN A 1 130 ? -1.593 14.363 15.558 1.00 94.69 130 GLN A O 1
ATOM 1044 N N . ARG A 1 131 ? -2.270 13.414 17.469 1.00 93.94 131 ARG A N 1
ATOM 1045 C CA . ARG A 1 131 ? -1.229 12.377 17.445 1.00 93.94 131 ARG A CA 1
ATOM 1046 C C . ARG A 1 131 ? -1.372 11.459 16.234 1.00 93.94 131 ARG A C 1
ATOM 1048 O O . ARG A 1 131 ? -0.370 11.175 15.597 1.00 93.94 131 ARG A O 1
ATOM 1055 N N . ALA A 1 132 ? -2.593 11.042 15.897 1.00 94.25 132 ALA A N 1
ATOM 1056 C CA . ALA A 1 132 ? -2.833 10.203 14.724 1.00 94.25 132 ALA A CA 1
ATOM 1057 C C . ALA A 1 132 ? -2.454 10.920 13.415 1.00 94.25 132 ALA A C 1
ATOM 1059 O O . ALA A 1 132 ? -1.756 10.343 12.588 1.00 94.25 132 ALA A O 1
ATOM 1060 N N . VAL A 1 133 ? -2.847 12.190 13.261 1.00 96.38 133 VAL A N 1
ATOM 1061 C CA . VAL A 1 133 ? -2.471 13.018 12.102 1.00 96.38 133 VAL A CA 1
ATOM 1062 C C . VAL A 1 133 ? -0.955 13.209 12.034 1.00 96.38 133 VAL A C 1
ATOM 1064 O O . VAL A 1 133 ? -0.368 12.990 10.981 1.00 96.38 133 VAL A O 1
ATOM 1067 N N . ASN A 1 134 ? -0.299 13.533 13.152 1.00 96.62 134 ASN A N 1
ATOM 1068 C CA . ASN A 1 134 ? 1.155 13.700 13.195 1.00 96.62 134 ASN A CA 1
ATOM 1069 C C . ASN A 1 134 ? 1.890 12.401 12.828 1.00 96.62 134 ASN A C 1
ATOM 1071 O O . ASN A 1 134 ? 2.851 12.449 12.071 1.00 96.62 134 ASN A O 1
ATOM 1075 N N . MET A 1 135 ? 1.436 11.243 13.324 1.00 96.12 135 MET A N 1
ATOM 1076 C CA . MET A 1 135 ? 2.007 9.936 12.963 1.00 96.12 135 MET A CA 1
ATOM 1077 C C . MET A 1 135 ? 1.919 9.677 11.456 1.00 96.12 135 MET A C 1
ATOM 1079 O O . MET A 1 135 ? 2.890 9.216 10.863 1.00 96.12 135 MET A O 1
ATOM 1083 N N . ILE A 1 136 ? 0.777 10.005 10.843 1.00 97.75 136 ILE A N 1
ATOM 1084 C CA . ILE A 1 136 ? 0.580 9.904 9.394 1.00 97.75 136 ILE A CA 1
ATOM 1085 C C . ILE A 1 136 ? 1.555 10.843 8.675 1.00 97.75 136 ILE A C 1
ATOM 1087 O O . ILE A 1 136 ? 2.357 10.370 7.881 1.00 97.75 136 ILE A O 1
ATOM 1091 N N . ILE A 1 137 ? 1.552 12.142 8.993 1.00 98.12 137 ILE A N 1
ATOM 1092 C CA . ILE A 1 137 ? 2.418 13.140 8.340 1.00 98.12 137 ILE A CA 1
ATOM 1093 C C . ILE A 1 137 ? 3.894 12.738 8.423 1.00 98.12 137 ILE A C 1
ATOM 1095 O O . ILE A 1 137 ? 4.583 12.756 7.409 1.00 98.12 137 ILE A O 1
ATOM 1099 N N . ILE A 1 138 ? 4.373 12.326 9.600 1.00 98.00 138 ILE A N 1
ATOM 1100 C CA . ILE A 1 138 ? 5.759 11.873 9.783 1.00 98.00 138 ILE A CA 1
ATOM 1101 C C . ILE A 1 138 ? 6.057 10.661 8.892 1.00 98.00 138 ILE A C 1
ATOM 1103 O O . ILE A 1 138 ? 7.110 10.618 8.263 1.00 98.00 138 ILE A O 1
ATOM 1107 N N . GLY A 1 139 ? 5.130 9.704 8.801 1.00 96.88 139 GLY A N 1
ATOM 1108 C CA . GLY A 1 139 ? 5.268 8.538 7.929 1.00 96.88 139 GLY A CA 1
ATOM 1109 C C . GLY A 1 139 ? 5.365 8.899 6.444 1.00 96.88 139 GLY A C 1
ATOM 1110 O O . GLY A 1 139 ? 6.258 8.415 5.751 1.00 96.88 139 GLY A O 1
ATOM 1111 N N . TRP A 1 140 ? 4.497 9.796 5.968 1.00 97.94 140 TRP A N 1
ATOM 1112 C CA . TRP A 1 140 ? 4.522 10.292 4.587 1.00 97.94 140 TRP A CA 1
ATOM 1113 C C . TRP A 1 140 ? 5.798 11.078 4.278 1.00 97.94 140 TRP A C 1
ATOM 1115 O O . TRP A 1 140 ? 6.403 10.865 3.231 1.00 97.94 140 TRP A O 1
ATOM 1125 N N . LEU A 1 141 ? 6.238 11.951 5.190 1.00 97.56 141 LEU A N 1
ATOM 1126 C CA . LEU A 1 141 ? 7.480 12.710 5.030 1.00 97.56 141 LEU A CA 1
ATOM 1127 C C . LEU A 1 141 ? 8.701 11.792 5.008 1.00 97.56 141 LEU A C 1
ATOM 1129 O O . LEU A 1 141 ? 9.581 11.981 4.176 1.00 97.56 141 LEU A O 1
ATOM 1133 N N . PHE A 1 142 ? 8.747 10.778 5.875 1.00 95.19 142 PHE A N 1
ATOM 1134 C CA . PHE A 1 142 ? 9.822 9.790 5.856 1.00 95.19 142 PHE A CA 1
ATOM 1135 C C . PHE A 1 142 ? 9.888 9.064 4.507 1.00 95.19 142 PHE A C 1
ATOM 1137 O O . PHE A 1 142 ? 10.968 8.978 3.923 1.00 95.19 142 PHE A O 1
ATOM 1144 N N . ALA A 1 143 ? 8.744 8.602 3.987 1.00 95.50 143 ALA A N 1
ATOM 1145 C CA . ALA A 1 143 ? 8.692 7.979 2.668 1.00 95.50 143 ALA A CA 1
ATOM 1146 C C . ALA A 1 143 ? 9.179 8.946 1.582 1.00 95.50 143 ALA A C 1
ATOM 1148 O O . ALA A 1 143 ? 10.078 8.603 0.822 1.00 95.50 143 ALA A O 1
ATOM 1149 N N . PHE A 1 144 ? 8.644 10.170 1.571 1.00 95.00 144 PHE A N 1
ATOM 1150 C CA . PHE A 1 144 ? 8.974 11.206 0.596 1.00 95.00 144 PHE A CA 1
ATOM 1151 C C . PHE A 1 144 ? 10.470 11.521 0.567 1.00 95.00 144 PHE A C 1
ATOM 1153 O O . PHE A 1 144 ? 11.089 11.456 -0.493 1.00 95.00 144 PHE A O 1
ATOM 1160 N N . PHE A 1 145 ? 11.068 11.827 1.722 1.00 93.94 145 PHE A N 1
ATOM 1161 C CA . PHE A 1 145 ? 12.477 12.200 1.789 1.00 93.94 145 PHE A CA 1
ATOM 1162 C C . PHE A 1 145 ? 13.396 11.042 1.422 1.00 93.94 145 PHE A C 1
ATOM 1164 O O . PHE A 1 145 ? 14.368 11.271 0.708 1.00 93.94 145 PHE A O 1
ATOM 1171 N N . LEU A 1 146 ? 13.084 9.809 1.842 1.00 91.19 146 LEU A N 1
ATOM 1172 C CA . LEU A 1 146 ? 13.891 8.653 1.460 1.00 91.19 146 LEU A CA 1
ATOM 1173 C C . LEU A 1 146 ? 13.891 8.473 -0.062 1.00 91.19 146 LEU A C 1
ATOM 1175 O O . LEU A 1 146 ? 14.947 8.285 -0.655 1.00 91.19 146 LEU A O 1
ATOM 1179 N N . THR A 1 147 ? 12.733 8.591 -0.711 1.00 90.25 147 THR A N 1
ATOM 1180 C CA . THR A 1 147 ? 12.593 8.354 -2.156 1.00 90.25 147 THR A CA 1
ATOM 1181 C C . THR A 1 147 ? 12.897 9.566 -3.030 1.00 90.25 147 THR A C 1
ATOM 1183 O O . THR A 1 147 ? 12.892 9.451 -4.252 1.00 90.25 147 THR A O 1
ATOM 1186 N N . LEU A 1 148 ? 13.189 10.721 -2.429 1.00 88.75 148 LEU A N 1
ATOM 1187 C CA . LEU A 1 148 ? 13.691 11.904 -3.130 1.00 88.75 148 LEU A CA 1
ATOM 1188 C C . LEU A 1 148 ? 15.209 11.832 -3.360 1.00 88.75 148 LEU A C 1
ATOM 1190 O O . LEU A 1 148 ? 15.727 12.450 -4.288 1.00 88.75 148 LEU A O 1
ATOM 1194 N N . ILE A 1 149 ? 15.925 11.050 -2.546 1.00 84.88 149 ILE A N 1
ATOM 1195 C CA . ILE A 1 149 ? 17.384 10.895 -2.605 1.00 84.88 149 ILE A CA 1
ATOM 1196 C C . ILE A 1 149 ? 17.901 10.561 -4.027 1.00 84.88 149 ILE A C 1
ATOM 1198 O O . ILE A 1 149 ? 18.880 11.185 -4.445 1.00 84.88 149 ILE A O 1
ATOM 1202 N N . PRO A 1 150 ? 17.243 9.697 -4.833 1.00 82.62 150 PRO A N 1
ATOM 1203 C CA . PRO A 1 150 ? 17.685 9.406 -6.197 1.00 82.62 150 PRO A CA 1
ATOM 1204 C C . PRO A 1 150 ? 17.778 10.574 -7.159 1.00 82.62 150 PRO A C 1
ATOM 1206 O O . PRO A 1 150 ? 18.586 10.537 -8.091 1.00 82.62 150 PRO A O 1
ATOM 1209 N N . PHE A 1 151 ? 17.016 11.640 -6.927 1.00 83.31 151 PHE A N 1
ATOM 1210 C CA . PHE A 1 151 ? 17.034 12.802 -7.806 1.00 83.31 151 PHE A CA 1
ATOM 1211 C C . PHE A 1 151 ? 18.394 13.514 -7.806 1.00 83.31 151 PHE A C 1
ATOM 1213 O O . PHE A 1 151 ? 18.770 14.065 -8.839 1.00 83.31 151 PHE A O 1
ATOM 1220 N N . PHE A 1 152 ? 19.173 13.428 -6.718 1.00 84.06 152 PHE A N 1
ATOM 1221 C CA . PHE A 1 152 ? 20.493 14.064 -6.629 1.00 84.06 152 PHE A CA 1
ATOM 1222 C C . PHE A 1 152 ? 21.504 13.514 -7.645 1.00 84.06 152 PHE A C 1
ATOM 1224 O O . PHE A 1 152 ? 22.286 14.286 -8.189 1.00 84.06 152 PHE A O 1
ATOM 1231 N N . TRP A 1 153 ? 21.491 12.208 -7.938 1.00 79.94 153 TRP A N 1
ATOM 1232 C CA . TRP A 1 153 ? 22.383 11.618 -8.953 1.00 79.94 153 TRP A CA 1
ATOM 1233 C C . TRP A 1 153 ? 21.698 11.389 -10.299 1.00 79.94 153 TRP A C 1
ATOM 1235 O O . TRP A 1 153 ? 22.365 11.351 -11.333 1.00 79.94 153 TRP A O 1
ATOM 1245 N N . MET A 1 154 ? 20.374 11.219 -10.321 1.00 76.62 154 MET A N 1
ATOM 1246 C CA . MET A 1 154 ? 19.620 11.034 -11.561 1.00 76.62 154 MET A CA 1
ATOM 1247 C C . MET A 1 154 ? 19.735 12.270 -12.459 1.00 76.62 154 MET A C 1
ATOM 1249 O O . MET A 1 154 ? 20.012 12.127 -13.653 1.00 76.62 154 MET A O 1
ATOM 1253 N N . LEU A 1 155 ? 19.585 13.464 -11.874 1.00 79.75 155 LEU A N 1
ATOM 1254 C CA . LEU A 1 155 ? 19.610 14.747 -12.583 1.00 79.75 155 LEU A CA 1
ATOM 1255 C C . LEU A 1 155 ? 21.026 15.237 -12.928 1.00 79.75 155 LEU A C 1
ATOM 1257 O O . LEU A 1 155 ? 21.167 16.162 -13.723 1.00 79.75 155 LEU A O 1
ATOM 1261 N N . ASP A 1 156 ? 22.074 14.609 -12.388 1.00 84.19 156 ASP A N 1
ATOM 1262 C CA . ASP A 1 156 ? 23.458 14.965 -12.703 1.00 84.19 156 ASP A CA 1
ATOM 1263 C C . ASP A 1 156 ? 23.830 14.487 -14.116 1.00 84.19 156 ASP A C 1
ATOM 1265 O O . ASP A 1 156 ? 24.143 13.313 -14.335 1.00 84.19 156 ASP A O 1
ATOM 1269 N N . ALA A 1 157 ? 23.775 15.386 -15.100 1.00 81.06 157 ALA A N 1
ATOM 1270 C CA . ALA A 1 157 ? 24.097 15.084 -16.496 1.00 81.06 157 ALA A CA 1
ATOM 1271 C C . ALA A 1 157 ? 25.562 14.653 -16.706 1.00 81.06 157 ALA A C 1
ATOM 1273 O O . ALA A 1 157 ? 25.849 13.937 -17.664 1.00 81.06 157 ALA A O 1
ATOM 1274 N N . ASN A 1 158 ? 26.468 15.027 -15.798 1.00 86.75 158 ASN A N 1
ATOM 1275 C CA . ASN A 1 158 ? 27.900 14.745 -15.910 1.00 86.75 158 ASN A CA 1
ATOM 1276 C C . ASN A 1 158 ? 28.278 13.379 -15.318 1.00 86.75 158 ASN A C 1
ATOM 1278 O O . ASN A 1 158 ? 29.371 12.863 -15.562 1.00 86.75 158 ASN A O 1
ATOM 1282 N N . MET A 1 159 ? 27.389 12.763 -14.534 1.00 84.75 159 MET A N 1
ATOM 1283 C CA . MET A 1 159 ? 27.663 11.474 -13.914 1.00 84.75 159 MET A CA 1
ATOM 1284 C C . MET A 1 159 ? 27.540 10.319 -14.917 1.00 84.75 159 MET A C 1
ATOM 1286 O O . MET A 1 159 ? 26.487 10.094 -15.518 1.00 84.75 159 MET A O 1
ATOM 1290 N N . ALA A 1 160 ? 28.600 9.511 -15.023 1.00 86.00 160 ALA A N 1
ATOM 1291 C CA . ALA A 1 160 ? 28.626 8.325 -15.877 1.00 86.00 160 ALA A CA 1
ATOM 1292 C C . ALA A 1 160 ? 27.465 7.352 -15.576 1.00 86.00 160 ALA A C 1
ATOM 1294 O O . ALA A 1 160 ? 27.181 7.036 -14.416 1.00 86.00 160 ALA A O 1
ATOM 1295 N N . ARG A 1 161 ? 26.846 6.800 -16.631 1.00 79.44 161 ARG A N 1
ATOM 1296 C CA . ARG A 1 161 ? 25.690 5.880 -16.556 1.00 79.44 161 ARG A CA 1
ATOM 1297 C C . ARG A 1 161 ? 25.914 4.707 -15.594 1.00 79.44 161 ARG A C 1
ATOM 1299 O O . ARG A 1 161 ? 25.059 4.432 -14.756 1.00 79.44 161 ARG A O 1
ATOM 1306 N N . ASN A 1 162 ? 27.090 4.079 -15.649 1.00 81.81 162 ASN A N 1
ATOM 1307 C CA . ASN A 1 162 ? 27.446 2.948 -14.782 1.00 81.81 162 ASN A CA 1
ATOM 1308 C C . ASN A 1 162 ? 27.467 3.340 -13.295 1.00 81.81 162 ASN A C 1
ATOM 1310 O O . ASN A 1 162 ? 27.114 2.542 -12.429 1.00 81.81 162 ASN A O 1
ATOM 1314 N N . ARG A 1 163 ? 27.858 4.582 -12.978 1.00 85.31 163 ARG A N 1
ATOM 1315 C CA . ARG A 1 163 ? 27.844 5.097 -11.604 1.00 85.31 163 ARG A CA 1
ATOM 1316 C C . ARG A 1 163 ? 26.412 5.339 -11.129 1.00 85.31 163 ARG A C 1
ATOM 1318 O O . ARG A 1 163 ? 26.080 4.903 -10.031 1.00 85.31 163 ARG A O 1
ATOM 1325 N N . LYS A 1 164 ? 25.555 5.934 -11.970 1.00 82.19 164 LYS A N 1
ATOM 1326 C CA . LYS A 1 164 ? 24.120 6.105 -11.671 1.00 82.19 164 LYS A CA 1
ATOM 1327 C C . LYS A 1 164 ? 23.436 4.767 -11.391 1.00 82.19 164 LYS A C 1
ATOM 1329 O O . LYS A 1 164 ? 22.706 4.652 -10.413 1.00 82.19 164 LYS A O 1
ATOM 1334 N N . GLN A 1 165 ? 23.713 3.746 -12.205 1.00 78.81 165 GLN A N 1
ATOM 1335 C CA . GLN A 1 165 ? 23.192 2.390 -12.000 1.00 78.81 165 GLN A CA 1
ATOM 1336 C C . GLN A 1 165 ? 23.638 1.799 -10.656 1.00 78.81 165 GLN A C 1
ATOM 1338 O O . GLN A 1 165 ? 22.791 1.353 -9.891 1.00 78.81 165 GLN A O 1
ATOM 1343 N N . LYS A 1 166 ? 24.935 1.863 -10.319 1.00 82.69 166 LYS A N 1
ATOM 1344 C CA . LYS A 1 166 ? 25.447 1.366 -9.026 1.00 82.69 166 LYS A CA 1
ATOM 1345 C C . LYS A 1 166 ? 24.782 2.042 -7.824 1.00 82.69 166 LYS A C 1
ATOM 1347 O O . LYS A 1 166 ? 24.417 1.361 -6.872 1.00 82.69 166 LYS A O 1
ATOM 1352 N N . ILE A 1 167 ? 24.599 3.363 -7.865 1.00 84.25 167 ILE A N 1
ATOM 1353 C CA . ILE A 1 167 ? 23.930 4.094 -6.776 1.00 84.25 167 ILE A CA 1
ATOM 1354 C C . ILE A 1 167 ? 22.442 3.711 -6.703 1.00 84.25 167 ILE A C 1
ATOM 1356 O O . ILE A 1 167 ? 21.916 3.518 -5.609 1.00 84.25 167 ILE A O 1
ATOM 1360 N N . ASN A 1 168 ? 21.780 3.514 -7.849 1.00 81.94 168 ASN A N 1
ATOM 1361 C CA . ASN A 1 168 ? 20.387 3.065 -7.898 1.00 81.94 168 ASN A CA 1
ATOM 1362 C C . ASN A 1 168 ? 20.189 1.664 -7.292 1.00 81.94 168 ASN A C 1
ATOM 1364 O O . ASN A 1 168 ? 19.180 1.423 -6.630 1.00 81.94 168 ASN A O 1
ATOM 1368 N N . ILE A 1 169 ? 21.168 0.768 -7.456 1.00 80.38 169 ILE A N 1
ATOM 1369 C CA . ILE A 1 169 ? 21.172 -0.553 -6.807 1.00 80.38 169 ILE A CA 1
ATOM 1370 C C . ILE A 1 169 ? 21.221 -0.408 -5.289 1.00 80.38 169 ILE A C 1
ATOM 1372 O O . ILE A 1 169 ? 20.390 -0.977 -4.583 1.00 80.38 169 ILE A O 1
ATOM 1376 N N . ILE A 1 170 ? 22.155 0.398 -4.780 1.00 85.31 170 ILE A N 1
ATOM 1377 C CA . ILE A 1 170 ? 22.285 0.647 -3.337 1.00 85.31 170 ILE A CA 1
ATOM 1378 C C . ILE A 1 170 ? 20.979 1.222 -2.780 1.00 85.31 170 ILE A C 1
ATOM 1380 O O . ILE A 1 170 ? 20.481 0.754 -1.758 1.00 85.31 170 ILE A O 1
ATOM 1384 N N . PHE A 1 171 ? 20.389 2.195 -3.474 1.00 84.94 171 PHE A N 1
ATOM 1385 C CA . PHE A 1 171 ? 19.103 2.770 -3.098 1.00 84.94 171 PHE A CA 1
ATOM 1386 C C . PHE A 1 171 ? 17.977 1.725 -3.060 1.00 84.94 171 PHE A C 1
ATOM 1388 O O . PHE A 1 171 ? 17.253 1.647 -2.068 1.00 84.94 171 PHE A O 1
ATOM 1395 N N . SER A 1 172 ? 17.872 0.883 -4.091 1.00 82.56 172 SER A N 1
ATOM 1396 C CA . SER A 1 172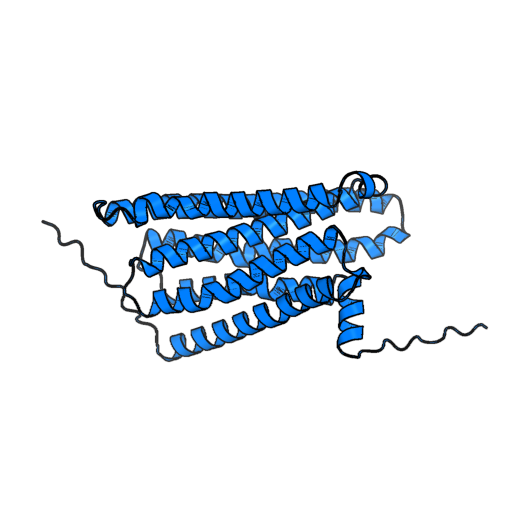 ? 16.865 -0.185 -4.168 1.00 82.56 172 SER A CA 1
ATOM 1397 C C . SER A 1 172 ? 16.997 -1.162 -2.991 1.00 82.56 172 SER A C 1
ATOM 1399 O O . SER A 1 172 ? 16.001 -1.517 -2.363 1.00 82.56 172 SER A O 1
ATOM 1401 N N . ILE A 1 173 ? 18.232 -1.524 -2.618 1.00 84.38 173 ILE A N 1
ATOM 1402 C CA . ILE A 1 173 ? 18.522 -2.370 -1.448 1.00 84.38 173 ILE A CA 1
ATOM 1403 C C . ILE A 1 173 ? 18.091 -1.690 -0.141 1.00 84.38 173 ILE A C 1
ATOM 1405 O O . ILE A 1 173 ? 17.517 -2.346 0.731 1.00 84.38 173 ILE A O 1
ATOM 1409 N N . VAL A 1 174 ? 18.342 -0.386 0.014 1.00 88.56 174 VAL A N 1
ATOM 1410 C CA . VAL A 1 174 ? 17.938 0.376 1.209 1.00 88.56 174 VAL A CA 1
ATOM 1411 C C . VAL A 1 174 ? 16.415 0.425 1.335 1.00 88.56 174 VAL A C 1
ATOM 1413 O O . VAL A 1 174 ? 15.883 0.073 2.388 1.00 88.56 174 VAL A O 1
ATOM 1416 N N . VAL A 1 175 ? 15.706 0.798 0.264 1.00 85.69 175 VAL A N 1
ATOM 1417 C CA . VAL A 1 175 ? 14.233 0.837 0.248 1.00 85.69 175 VAL A CA 1
ATOM 1418 C C . VAL A 1 175 ? 13.659 -0.541 0.558 1.00 85.69 175 VAL A C 1
ATOM 1420 O O . VAL A 1 175 ? 12.776 -0.666 1.409 1.00 85.69 175 VAL A O 1
ATOM 1423 N N . PHE A 1 176 ? 14.201 -1.594 -0.055 1.00 82.56 176 PHE A N 1
ATOM 1424 C CA . PHE A 1 176 ? 13.766 -2.956 0.227 1.00 82.56 176 PHE A CA 1
ATOM 1425 C C . PHE A 1 176 ? 14.004 -3.360 1.683 1.00 82.56 176 PHE A C 1
ATOM 1427 O O . PHE A 1 176 ? 13.112 -3.914 2.326 1.00 82.56 176 PHE A O 1
ATOM 1434 N N . SER A 1 177 ? 15.171 -3.034 2.239 1.00 87.31 177 SER A N 1
ATOM 1435 C CA . SER A 1 177 ? 15.475 -3.299 3.647 1.00 87.31 177 SER A CA 1
ATOM 1436 C C . SER A 1 177 ? 14.443 -2.630 4.558 1.00 87.31 177 SER A C 1
ATOM 1438 O O . SER A 1 177 ? 13.941 -3.260 5.488 1.00 87.31 177 SER A O 1
ATOM 1440 N N . CYS A 1 178 ? 14.033 -1.395 4.252 1.00 88.88 178 CYS A N 1
ATOM 1441 C CA . CYS A 1 178 ? 12.951 -0.722 4.968 1.00 88.88 178 CYS A CA 1
ATOM 1442 C C . CYS A 1 178 ? 11.607 -1.463 4.845 1.00 88.88 178 CYS A C 1
ATOM 1444 O O . CYS A 1 178 ? 10.896 -1.586 5.844 1.00 88.88 178 CYS A O 1
ATOM 1446 N N . ILE A 1 179 ? 11.252 -1.981 3.666 1.00 85.25 179 ILE A N 1
ATOM 1447 C CA . ILE A 1 179 ? 10.011 -2.748 3.439 1.00 85.25 179 ILE A CA 1
ATOM 1448 C C . ILE A 1 179 ? 10.018 -4.058 4.239 1.00 85.25 179 ILE A C 1
ATOM 1450 O O . ILE A 1 179 ? 9.025 -4.377 4.901 1.00 85.25 179 ILE A O 1
ATOM 1454 N N . VAL A 1 180 ? 11.133 -4.795 4.238 1.00 84.50 180 VAL A N 1
ATOM 1455 C CA . VAL A 1 180 ? 11.289 -6.034 5.020 1.00 84.50 180 VAL A CA 1
ATOM 1456 C C . VAL A 1 180 ? 11.196 -5.742 6.512 1.00 84.50 180 VAL A C 1
ATOM 1458 O O . VAL A 1 180 ? 10.453 -6.421 7.219 1.00 84.50 180 VAL A O 1
ATOM 1461 N N . LEU A 1 181 ? 11.887 -4.705 6.994 1.00 89.19 181 LEU A N 1
ATOM 1462 C CA . LEU A 1 181 ? 11.824 -4.290 8.396 1.00 89.19 181 LEU A CA 1
ATOM 1463 C C . LEU A 1 181 ? 10.399 -3.895 8.811 1.00 89.19 181 LEU A C 1
ATOM 1465 O O . LEU A 1 181 ? 9.968 -4.272 9.901 1.00 89.19 181 LEU A O 1
ATOM 1469 N N . ASN A 1 182 ? 9.642 -3.213 7.943 1.00 89.75 182 ASN A N 1
ATOM 1470 C CA . ASN A 1 182 ? 8.219 -2.935 8.171 1.00 89.75 182 ASN A CA 1
ATOM 1471 C C . ASN A 1 182 ? 7.411 -4.234 8.298 1.00 89.75 182 ASN A C 1
ATOM 1473 O O . ASN A 1 182 ? 6.665 -4.397 9.262 1.00 89.75 182 ASN A O 1
ATOM 1477 N N . GLY A 1 183 ? 7.606 -5.192 7.389 1.00 85.50 183 GLY A N 1
ATOM 1478 C CA . GLY A 1 183 ? 6.934 -6.492 7.449 1.00 85.50 183 GLY A CA 1
ATOM 1479 C C . GLY A 1 183 ? 7.246 -7.261 8.732 1.00 85.50 183 GLY A C 1
ATOM 1480 O O . GLY A 1 183 ? 6.338 -7.759 9.400 1.00 85.50 183 GLY A O 1
ATOM 1481 N N . LEU A 1 184 ? 8.523 -7.328 9.121 1.00 87.94 184 LEU A N 1
ATOM 1482 C CA . LEU A 1 184 ? 8.960 -7.979 10.360 1.00 87.94 184 LEU A CA 1
ATOM 1483 C C . LEU A 1 184 ? 8.376 -7.291 11.596 1.00 87.94 184 LEU A C 1
ATOM 1485 O O . LEU A 1 184 ? 7.928 -7.970 12.522 1.00 87.94 184 LEU A O 1
ATOM 1489 N N . LEU A 1 185 ? 8.324 -5.957 11.604 1.00 90.12 185 LEU A N 1
ATOM 1490 C CA . LEU A 1 185 ? 7.700 -5.183 12.672 1.00 90.12 185 LEU A CA 1
ATOM 1491 C C . LEU A 1 185 ? 6.197 -5.474 12.768 1.00 90.12 185 LEU A C 1
ATOM 1493 O O . LEU A 1 185 ? 5.707 -5.770 13.858 1.00 90.12 185 LEU A O 1
ATOM 1497 N N . ILE A 1 186 ? 5.475 -5.458 11.644 1.00 87.56 186 ILE A N 1
ATOM 1498 C CA . ILE A 1 186 ? 4.052 -5.821 11.574 1.00 87.56 186 ILE A CA 1
ATOM 1499 C C . ILE A 1 186 ? 3.842 -7.245 12.110 1.00 87.56 186 ILE A C 1
ATOM 1501 O O . ILE A 1 186 ? 2.997 -7.465 12.984 1.00 87.56 186 ILE A O 1
ATOM 1505 N N . GLY A 1 187 ? 4.643 -8.207 11.643 1.00 84.62 187 GLY A N 1
ATOM 1506 C CA . GLY A 1 187 ? 4.603 -9.598 12.093 1.00 84.62 187 GLY A CA 1
ATOM 1507 C C . GLY A 1 187 ? 4.856 -9.736 13.597 1.00 84.62 187 GLY A C 1
ATOM 1508 O O . GLY A 1 187 ? 4.089 -10.401 14.296 1.00 84.62 187 GLY A O 1
ATOM 1509 N N . GLY A 1 188 ? 5.873 -9.049 14.122 1.00 87.88 188 GLY A N 1
ATOM 1510 C CA . GLY A 1 188 ? 6.211 -9.028 15.545 1.00 87.88 188 GLY A CA 1
ATOM 1511 C C . GLY A 1 188 ? 5.116 -8.402 16.413 1.00 87.88 188 GLY A C 1
ATOM 1512 O O . GLY A 1 188 ? 4.758 -8.955 17.459 1.00 87.88 188 GLY A O 1
ATOM 1513 N N . ILE A 1 189 ? 4.523 -7.293 15.960 1.00 88.56 189 ILE A N 1
ATOM 1514 C CA . ILE A 1 189 ? 3.378 -6.656 16.619 1.00 88.56 189 ILE A CA 1
ATOM 1515 C C . ILE A 1 189 ? 2.208 -7.640 16.691 1.00 88.56 189 ILE A C 1
ATOM 1517 O O . ILE A 1 189 ? 1.659 -7.867 17.773 1.00 88.56 189 ILE A O 1
ATOM 1521 N N . TYR A 1 190 ? 1.840 -8.270 15.575 1.00 83.81 190 TYR A N 1
ATOM 1522 C CA . TYR A 1 190 ? 0.724 -9.212 15.559 1.00 83.81 190 TYR A CA 1
ATOM 1523 C C . TYR A 1 190 ? 0.998 -10.480 16.362 1.00 83.81 190 TYR A C 1
ATOM 1525 O O . TYR A 1 190 ? 0.102 -10.956 17.060 1.00 83.81 190 TYR A O 1
ATOM 1533 N N . TYR A 1 191 ? 2.231 -10.982 16.358 1.00 84.50 191 TYR A N 1
ATOM 1534 C CA . TYR A 1 191 ? 2.641 -12.076 17.231 1.00 84.50 191 TYR A CA 1
ATOM 1535 C C . TYR A 1 191 ? 2.412 -11.729 18.711 1.00 84.50 191 TYR A C 1
ATOM 1537 O O . TYR A 1 191 ? 1.780 -12.496 19.444 1.00 84.50 191 TYR A O 1
ATOM 1545 N N . LYS A 1 192 ? 2.834 -10.534 19.149 1.00 86.56 192 LYS A N 1
ATOM 1546 C CA . LYS A 1 192 ? 2.582 -10.048 20.516 1.00 86.56 192 LYS A CA 1
ATOM 1547 C C . LYS A 1 192 ? 1.091 -9.855 20.801 1.00 86.56 192 LYS A C 1
ATOM 1549 O O . LYS A 1 192 ? 0.640 -10.220 21.886 1.00 86.56 192 LYS A O 1
ATOM 1554 N N . ILE A 1 193 ? 0.309 -9.353 19.840 1.00 82.75 193 ILE A N 1
ATOM 1555 C CA . ILE A 1 193 ? -1.157 -9.259 19.965 1.00 82.75 193 ILE A CA 1
ATOM 1556 C C . ILE A 1 193 ? -1.763 -10.641 20.219 1.00 82.75 193 ILE A C 1
ATOM 1558 O O . ILE A 1 193 ? -2.597 -10.780 21.110 1.00 82.75 193 ILE A O 1
ATOM 1562 N N . ILE A 1 194 ? -1.340 -11.665 19.473 1.00 79.38 194 ILE A N 1
ATOM 1563 C CA . ILE A 1 194 ? -1.843 -13.037 19.617 1.00 79.38 194 ILE A CA 1
ATOM 1564 C C . ILE A 1 194 ? -1.487 -13.612 20.989 1.00 79.38 194 ILE A C 1
ATOM 1566 O O . ILE A 1 194 ? -2.342 -14.224 21.628 1.00 79.38 194 ILE A O 1
ATOM 1570 N N . GLN A 1 195 ? -0.259 -13.396 21.460 1.00 82.81 195 GLN A N 1
ATOM 1571 C CA . GLN A 1 195 ? 0.190 -13.810 22.793 1.00 82.81 195 GLN A CA 1
ATOM 1572 C C . GLN A 1 195 ? -0.689 -13.197 23.897 1.00 82.81 195 GLN A C 1
ATOM 1574 O O . GLN A 1 195 ? -1.268 -13.917 24.712 1.00 82.81 195 GLN A O 1
ATOM 1579 N N . ILE A 1 196 ? -0.871 -11.872 23.873 1.00 81.94 196 ILE A N 1
ATOM 1580 C CA . ILE A 1 196 ? -1.690 -11.147 24.858 1.00 81.94 196 ILE A CA 1
ATOM 1581 C C . ILE A 1 196 ? -3.152 -11.583 24.775 1.00 81.94 196 ILE A C 1
ATOM 1583 O O . ILE A 1 196 ? -3.794 -11.814 25.800 1.00 81.94 196 ILE A O 1
ATOM 1587 N N . ALA A 1 197 ? -3.676 -11.730 23.560 1.00 75.81 197 ALA A N 1
ATOM 1588 C CA . ALA A 1 197 ? -5.019 -12.225 23.333 1.00 75.81 197 ALA A CA 1
ATOM 1589 C C . ALA A 1 197 ? -5.204 -13.599 23.983 1.00 75.81 197 ALA A C 1
ATOM 1591 O O . ALA A 1 197 ? -6.121 -13.754 24.784 1.00 75.81 197 ALA A O 1
ATOM 1592 N N . ARG A 1 198 ? -4.325 -14.571 23.694 1.00 75.75 198 ARG A N 1
ATOM 1593 C CA . ARG A 1 198 ? -4.362 -15.928 24.273 1.00 75.75 198 ARG A CA 1
ATOM 1594 C C . ARG A 1 198 ? -4.324 -15.906 25.801 1.00 75.75 198 ARG A C 1
ATOM 1596 O O . ARG A 1 198 ? -5.085 -16.633 26.432 1.00 75.75 198 ARG A O 1
ATOM 1603 N N . TRP A 1 199 ? -3.515 -15.030 26.391 1.00 75.31 199 TRP A N 1
ATOM 1604 C CA . TRP A 1 199 ? -3.459 -14.866 27.843 1.00 75.31 199 TRP A CA 1
ATOM 1605 C C . TRP A 1 199 ? -4.768 -14.308 28.433 1.00 75.31 199 TRP A C 1
ATOM 1607 O O . TRP A 1 199 ? -5.286 -14.838 29.413 1.00 75.31 199 TRP A O 1
ATOM 1617 N N . GLN A 1 200 ? -5.366 -13.289 27.807 1.00 71.75 200 GLN A N 1
ATOM 1618 C CA . GLN A 1 200 ? -6.665 -12.732 28.226 1.00 71.75 200 GLN A CA 1
ATOM 1619 C C . GLN A 1 200 ? -7.824 -13.724 28.023 1.00 71.75 200 GLN A C 1
ATOM 1621 O O . GLN A 1 200 ? -8.770 -13.763 28.807 1.00 71.75 200 GLN A O 1
ATOM 1626 N N . LEU A 1 201 ? -7.738 -14.530 26.967 1.00 67.12 201 LEU A N 1
ATOM 1627 C CA . LEU A 1 201 ? -8.660 -15.599 26.588 1.00 67.12 201 LEU A CA 1
ATOM 1628 C C . LEU A 1 201 ? -8.737 -16.721 27.634 1.00 67.12 201 LEU A C 1
ATOM 1630 O O . LEU A 1 201 ? -9.803 -17.306 27.815 1.00 67.12 201 LEU A O 1
ATOM 1634 N N . GLN A 1 202 ? -7.631 -17.005 28.325 1.00 66.19 202 GLN A N 1
ATOM 1635 C CA . GLN A 1 202 ? -7.594 -17.985 29.411 1.00 66.19 202 GLN A CA 1
ATOM 1636 C C . GLN A 1 202 ? -8.401 -17.518 30.636 1.00 66.19 202 GLN A C 1
ATOM 1638 O O . GLN A 1 202 ? -8.886 -18.347 31.398 1.00 66.19 202 GLN A O 1
ATOM 1643 N N . LYS A 1 203 ? -8.587 -16.200 30.806 1.00 67.81 203 LYS A N 1
ATOM 1644 C CA . LYS A 1 203 ? -9.313 -15.602 31.939 1.00 67.81 203 LYS A CA 1
ATOM 1645 C C . LYS A 1 203 ? -10.824 -15.408 31.713 1.00 67.81 203 LYS A C 1
ATOM 1647 O O . LYS A 1 203 ? -11.536 -15.257 32.696 1.00 67.81 203 LYS A O 1
ATOM 1652 N N . GLU A 1 204 ? -11.346 -15.427 30.477 1.00 67.31 204 GLU A N 1
ATOM 1653 C CA . GLU A 1 204 ? -12.791 -15.249 30.195 1.00 67.31 204 GLU A CA 1
ATOM 1654 C C . GLU A 1 204 ? -13.295 -16.064 28.974 1.00 67.31 204 GLU A C 1
ATOM 1656 O O . GLU A 1 204 ? -12.919 -15.800 27.827 1.00 67.31 204 GLU A O 1
ATOM 1661 N N . ILE A 1 205 ? -14.251 -16.984 29.188 1.00 59.12 205 ILE A N 1
ATOM 1662 C CA . ILE A 1 205 ? -14.820 -17.895 28.163 1.00 59.12 205 ILE A CA 1
ATOM 1663 C C . ILE A 1 205 ? -15.597 -17.152 27.055 1.00 59.12 205 ILE A C 1
ATOM 1665 O O . ILE A 1 205 ? -15.544 -17.543 25.894 1.00 59.12 205 ILE A O 1
ATOM 1669 N N . ASN A 1 206 ? -16.271 -16.033 27.341 1.00 54.75 206 ASN A N 1
ATOM 1670 C CA . ASN A 1 206 ? -17.072 -15.315 26.332 1.00 54.75 206 ASN A CA 1
ATOM 1671 C C . ASN A 1 206 ? -16.246 -14.395 25.410 1.00 54.75 206 ASN A C 1
ATOM 1673 O O . ASN A 1 206 ? -16.679 -14.064 24.300 1.00 54.75 206 ASN A O 1
ATOM 1677 N N . ARG A 1 207 ? -15.014 -14.029 25.798 1.00 54.50 207 ARG A N 1
ATOM 1678 C CA . ARG A 1 207 ? -14.077 -13.321 24.906 1.00 54.50 207 ARG A CA 1
ATOM 1679 C C . ARG A 1 207 ? -13.476 -14.248 23.840 1.00 54.50 207 ARG A C 1
ATOM 1681 O O . ARG A 1 207 ? -13.009 -13.736 22.814 1.00 54.50 207 ARG A O 1
ATOM 1688 N N . LYS A 1 208 ? -13.588 -15.583 24.006 1.00 46.91 208 LYS A N 1
ATOM 1689 C CA . LYS A 1 208 ? -13.028 -16.599 23.091 1.00 46.91 208 LYS A CA 1
ATOM 1690 C C . LYS A 1 208 ? -13.425 -16.425 21.638 1.00 46.91 208 LYS A C 1
ATOM 1692 O O . LYS A 1 208 ? -12.572 -16.334 20.765 1.00 46.91 208 LYS A O 1
ATOM 1697 N N . VAL A 1 209 ? -14.717 -16.303 21.365 1.00 52.28 209 VAL A N 1
ATOM 1698 C CA . VAL A 1 209 ? -15.238 -16.342 19.988 1.00 52.28 209 VAL A CA 1
ATOM 1699 C C . VAL A 1 209 ? -14.990 -15.031 19.221 1.00 52.28 209 VAL A C 1
ATOM 1701 O O . VAL A 1 209 ? -14.915 -15.020 17.989 1.00 52.28 209 VAL A O 1
ATOM 1704 N N . LYS A 1 210 ? -14.848 -13.900 19.928 1.00 51.41 210 LYS A N 1
ATOM 1705 C CA . LYS A 1 210 ? -14.728 -12.561 19.321 1.00 51.41 210 LYS A CA 1
ATOM 1706 C C . LYS A 1 210 ? -13.285 -12.219 18.930 1.00 51.41 210 LYS A C 1
ATOM 1708 O O . LYS A 1 210 ? -13.091 -11.557 17.913 1.00 51.41 210 LYS A O 1
ATOM 1713 N N . CYS A 1 211 ? -12.300 -12.688 19.701 1.00 53.75 211 CYS A N 1
ATOM 1714 C CA . CYS A 1 211 ? -10.880 -12.410 19.476 1.00 53.75 211 CYS A CA 1
ATOM 1715 C C . CYS A 1 211 ? -10.304 -13.207 18.286 1.00 53.75 211 CYS A C 1
ATOM 1717 O O . CYS A 1 211 ? -9.618 -12.646 17.431 1.00 53.75 211 CYS A O 1
ATOM 1719 N N . THR A 1 212 ? -10.689 -14.480 18.134 1.00 53.91 212 THR A N 1
ATOM 1720 C CA . THR A 1 212 ? -10.162 -15.383 17.092 1.00 53.91 212 THR A CA 1
ATOM 1721 C C . THR A 1 212 ? -10.472 -14.922 15.665 1.00 53.91 212 THR A C 1
ATOM 1723 O O . THR A 1 212 ? -9.646 -15.083 14.771 1.00 53.91 212 THR A O 1
ATOM 1726 N N . LYS A 1 213 ? -11.640 -14.304 15.430 1.00 56.91 213 LYS A N 1
ATOM 1727 C CA . LYS A 1 213 ? -12.005 -13.782 14.098 1.00 56.91 213 LYS A CA 1
ATOM 1728 C C . LYS A 1 213 ? -11.148 -12.580 13.684 1.00 56.91 213 LYS A C 1
ATOM 1730 O O . LYS A 1 213 ? -10.842 -12.458 12.509 1.00 56.91 213 LYS A O 1
ATOM 1735 N N . GLY A 1 214 ? -10.753 -11.720 14.628 1.00 58.12 214 GLY A N 1
ATOM 1736 C CA . GLY A 1 214 ? -9.870 -10.578 14.353 1.00 58.12 214 GLY A CA 1
ATOM 1737 C C . GLY A 1 214 ? -8.419 -10.999 14.111 1.00 58.12 214 GLY A C 1
ATOM 1738 O O . GLY A 1 214 ? -7.767 -10.454 13.230 1.00 58.12 214 GLY A O 1
ATOM 1739 N N . ILE A 1 215 ? -7.946 -12.023 14.830 1.00 61.50 215 ILE A N 1
ATOM 1740 C CA . ILE A 1 215 ? -6.593 -12.580 14.682 1.00 61.50 215 ILE A CA 1
ATOM 1741 C C . ILE A 1 215 ? -6.371 -13.191 13.291 1.00 61.50 215 ILE A C 1
ATOM 1743 O O . ILE A 1 215 ? -5.332 -12.946 12.688 1.00 61.50 215 ILE A O 1
ATOM 1747 N N . LYS A 1 216 ? -7.350 -13.931 12.747 1.00 65.06 216 LYS A N 1
ATOM 1748 C CA . LYS A 1 216 ? -7.241 -14.518 11.395 1.00 65.06 216 LYS A CA 1
ATOM 1749 C C . LYS A 1 216 ? -7.019 -13.461 10.311 1.00 65.06 216 LYS A C 1
ATOM 1751 O O . LYS A 1 216 ? -6.198 -13.657 9.430 1.00 65.06 216 LYS A O 1
ATOM 1756 N N . VAL A 1 217 ? -7.711 -12.329 10.418 1.00 64.31 217 VAL A N 1
ATOM 1757 C CA . VAL A 1 217 ? -7.577 -11.192 9.492 1.00 64.31 217 VAL A CA 1
ATOM 1758 C C . VAL A 1 217 ? -6.178 -10.595 9.578 1.00 64.31 217 VAL A C 1
ATOM 1760 O O . VAL A 1 217 ? -5.583 -10.292 8.559 1.00 64.31 217 VAL A O 1
ATOM 1763 N N . CYS A 1 218 ? -5.622 -10.489 10.783 1.00 63.66 218 CYS A N 1
ATOM 1764 C CA . CYS A 1 218 ? -4.276 -9.960 10.992 1.00 63.66 218 CYS A CA 1
ATOM 1765 C C . CYS A 1 218 ? -3.185 -10.880 10.422 1.00 63.66 218 CYS A C 1
ATOM 1767 O O . CYS A 1 218 ? -2.231 -10.397 9.826 1.00 63.66 218 CYS A O 1
ATOM 1769 N N . ILE A 1 219 ? -3.343 -12.201 10.576 1.00 67.31 219 ILE A N 1
ATOM 1770 C CA . ILE A 1 219 ? -2.446 -13.194 9.966 1.00 67.31 219 ILE A CA 1
ATOM 1771 C C . ILE A 1 219 ? -2.541 -13.121 8.439 1.00 67.31 219 ILE A C 1
ATOM 1773 O O . ILE A 1 219 ? -1.514 -13.126 7.775 1.00 67.31 219 ILE A O 1
ATOM 1777 N N . LEU A 1 220 ? -3.754 -12.997 7.891 1.00 70.75 220 LEU A N 1
ATOM 1778 C CA . LEU A 1 220 ? -3.956 -12.845 6.450 1.00 70.75 220 LEU A CA 1
ATOM 1779 C C . LEU A 1 220 ? -3.291 -11.576 5.904 1.00 70.75 220 LEU A C 1
ATOM 1781 O O . LEU A 1 220 ? -2.618 -11.677 4.890 1.00 70.75 220 LEU A O 1
ATOM 1785 N N . VAL A 1 221 ? -3.404 -10.432 6.593 1.00 69.19 221 VAL A N 1
ATOM 1786 C CA . VAL A 1 221 ? -2.722 -9.179 6.200 1.00 69.19 221 VAL A CA 1
ATOM 1787 C C . VAL A 1 221 ? -1.197 -9.315 6.277 1.00 69.19 221 VAL A C 1
ATOM 1789 O O . VAL A 1 221 ? -0.484 -8.855 5.394 1.00 69.19 221 VAL A O 1
ATOM 1792 N N . ALA A 1 222 ? -0.668 -9.962 7.320 1.00 69.38 222 ALA A N 1
ATOM 1793 C CA . ALA A 1 222 ? 0.777 -10.156 7.447 1.00 69.38 222 ALA A CA 1
ATOM 1794 C C . ALA A 1 222 ? 1.327 -11.103 6.364 1.00 69.38 222 ALA A C 1
ATOM 1796 O O . ALA A 1 222 ? 2.377 -10.836 5.789 1.00 69.38 222 ALA A O 1
ATOM 1797 N N . ILE A 1 223 ? 0.613 -12.193 6.063 1.00 74.06 223 ILE A N 1
ATOM 1798 C CA . ILE A 1 223 ? 0.991 -13.128 4.996 1.00 74.06 223 ILE A CA 1
ATOM 1799 C C . ILE A 1 223 ? 0.873 -12.450 3.629 1.00 74.06 223 ILE A C 1
ATOM 1801 O O . ILE A 1 223 ? 1.802 -12.562 2.834 1.00 74.06 223 ILE A O 1
ATOM 1805 N N . SER A 1 224 ? -0.222 -11.725 3.363 1.00 76.00 224 SER A N 1
ATOM 1806 C CA . SER A 1 224 ? -0.398 -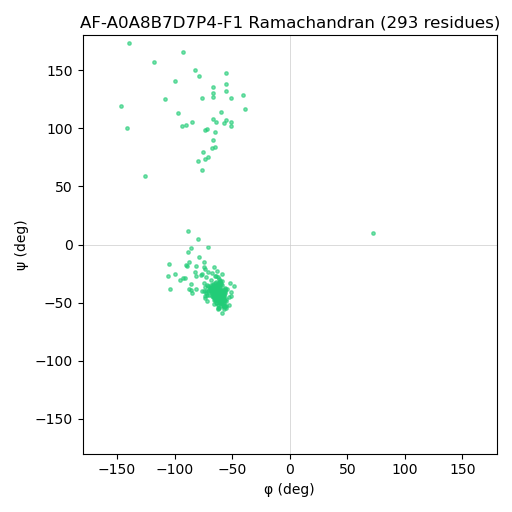11.017 2.091 1.00 76.00 224 SER A CA 1
ATOM 1807 C C . SER A 1 224 ? 0.718 -10.004 1.871 1.00 76.00 224 SER A C 1
ATOM 1809 O O . SER A 1 224 ? 1.248 -9.940 0.770 1.00 76.00 224 SER A O 1
ATOM 1811 N N . TYR A 1 225 ? 1.155 -9.302 2.921 1.00 78.81 225 TYR A N 1
ATOM 1812 C CA . TYR A 1 225 ? 2.300 -8.402 2.843 1.00 78.81 225 TYR A CA 1
ATOM 1813 C C . TYR A 1 225 ? 3.564 -9.135 2.364 1.00 78.81 225 TYR A C 1
ATOM 1815 O O . TYR A 1 225 ? 4.139 -8.786 1.345 1.00 78.81 225 TYR A O 1
ATOM 1823 N N . PHE A 1 226 ? 3.996 -10.216 3.012 1.00 79.12 226 PHE A N 1
ATOM 1824 C CA . PHE A 1 226 ? 5.226 -10.882 2.560 1.00 79.12 226 PHE A CA 1
ATOM 1825 C C . PHE A 1 226 ? 5.105 -11.511 1.165 1.00 79.12 226 PHE A C 1
ATOM 1827 O O . PHE A 1 226 ? 6.050 -11.430 0.383 1.00 79.12 226 PHE A O 1
ATOM 1834 N N . VAL A 1 227 ? 3.945 -12.085 0.834 1.00 82.69 227 VAL A N 1
ATOM 1835 C CA . VAL A 1 227 ? 3.699 -12.730 -0.467 1.00 82.69 227 VAL A CA 1
ATOM 1836 C C . VAL A 1 227 ? 3.673 -11.720 -1.614 1.00 82.69 227 VAL A C 1
ATOM 1838 O O . VAL A 1 227 ? 4.188 -12.020 -2.685 1.00 82.69 227 VAL A O 1
ATOM 1841 N N . CYS A 1 228 ? 3.108 -10.531 -1.401 1.00 83.50 228 CYS A N 1
ATOM 1842 C CA . CYS A 1 228 ? 3.018 -9.513 -2.448 1.00 83.50 228 CYS A CA 1
ATOM 1843 C C . CYS A 1 228 ? 4.325 -8.721 -2.607 1.00 83.50 228 CYS A C 1
ATOM 1845 O O . CYS A 1 228 ? 4.602 -8.217 -3.686 1.00 83.50 228 CYS A O 1
ATOM 1847 N N . TRP A 1 229 ? 5.131 -8.609 -1.546 1.00 79.19 229 TRP A N 1
ATOM 1848 C CA . TRP A 1 229 ? 6.263 -7.680 -1.508 1.00 79.19 229 TRP A CA 1
ATOM 1849 C C . TRP A 1 229 ? 7.640 -8.331 -1.687 1.00 79.19 229 TRP A C 1
ATOM 1851 O O . TRP A 1 229 ? 8.511 -7.744 -2.331 1.00 79.19 229 TRP A O 1
ATOM 1861 N N . ILE A 1 230 ? 7.876 -9.523 -1.120 1.00 81.19 230 ILE A N 1
ATOM 1862 C CA . ILE A 1 230 ? 9.191 -10.186 -1.212 1.00 81.19 230 ILE A CA 1
ATOM 1863 C C . ILE A 1 230 ? 9.541 -10.563 -2.659 1.00 81.19 230 ILE A C 1
ATOM 1865 O O . ILE A 1 230 ? 10.664 -10.256 -3.064 1.00 81.19 230 ILE A O 1
ATOM 1869 N N . PRO A 1 231 ? 8.647 -11.195 -3.450 1.00 86.12 231 PRO A N 1
ATOM 1870 C CA . PRO A 1 231 ? 8.995 -11.622 -4.803 1.00 86.12 231 PRO A CA 1
ATOM 1871 C C . PRO A 1 231 ? 9.469 -10.463 -5.677 1.00 86.12 231 PRO A C 1
ATOM 1873 O O . PRO A 1 231 ? 10.539 -10.562 -6.264 1.00 86.12 231 PRO A O 1
ATOM 1876 N N . THR A 1 232 ? 8.735 -9.347 -5.678 1.00 79.88 232 THR A N 1
ATOM 1877 C CA . THR A 1 232 ? 9.041 -8.145 -6.470 1.00 79.88 232 THR A CA 1
ATOM 1878 C C . THR A 1 232 ? 10.382 -7.537 -6.110 1.00 79.88 232 THR A C 1
ATOM 1880 O O . THR A 1 232 ? 11.135 -7.097 -6.974 1.00 79.88 232 THR A O 1
ATOM 1883 N N . ALA A 1 233 ? 10.716 -7.533 -4.827 1.00 73.56 233 ALA A N 1
ATOM 1884 C CA . ALA A 1 233 ? 11.993 -7.005 -4.404 1.00 73.56 233 ALA A CA 1
ATOM 1885 C C . ALA A 1 233 ? 13.169 -7.913 -4.767 1.00 73.56 233 ALA A C 1
ATOM 1887 O O . ALA A 1 233 ? 14.217 -7.427 -5.187 1.00 73.56 233 ALA A O 1
ATOM 1888 N N . VAL A 1 234 ? 12.998 -9.229 -4.620 1.00 78.69 234 VAL A N 1
ATOM 1889 C CA . VAL A 1 234 ? 14.012 -10.200 -5.038 1.00 78.69 234 VAL A CA 1
ATOM 1890 C C . VAL A 1 234 ? 14.249 -10.072 -6.540 1.00 78.69 234 VAL A C 1
ATOM 1892 O O . VAL A 1 234 ? 15.397 -9.981 -6.962 1.00 78.69 234 VAL A O 1
ATOM 1895 N N . THR A 1 235 ? 13.193 -9.990 -7.348 1.00 79.12 235 THR A N 1
ATOM 1896 C CA . THR A 1 235 ? 13.329 -9.839 -8.800 1.00 79.12 235 THR A CA 1
ATOM 1897 C C . THR A 1 235 ? 13.956 -8.516 -9.204 1.00 79.12 235 THR A C 1
ATOM 1899 O O . THR A 1 235 ? 14.784 -8.528 -10.104 1.00 79.12 235 THR A O 1
ATOM 1902 N N . GLU A 1 236 ? 13.648 -7.405 -8.533 1.00 73.12 236 GLU A N 1
ATOM 1903 C CA . GLU A 1 236 ? 14.265 -6.105 -8.826 1.00 73.12 236 GLU A CA 1
ATOM 1904 C C . GLU A 1 236 ? 15.777 -6.125 -8.543 1.00 73.12 236 GLU A C 1
ATOM 1906 O O . GLU A 1 236 ? 16.584 -5.735 -9.389 1.00 73.12 236 GLU A O 1
ATOM 1911 N N . VAL A 1 237 ? 16.191 -6.660 -7.388 1.00 73.94 237 VAL A N 1
ATOM 1912 C CA . VAL A 1 237 ? 17.617 -6.791 -7.038 1.00 73.94 237 VAL A CA 1
ATOM 1913 C C . VAL A 1 237 ? 18.332 -7.740 -7.996 1.00 73.94 237 VAL A C 1
ATOM 1915 O O . VAL A 1 237 ? 19.451 -7.462 -8.432 1.00 73.94 237 VAL A O 1
ATOM 1918 N N . LEU A 1 238 ? 17.710 -8.871 -8.330 1.00 76.50 238 LEU A N 1
ATOM 1919 C CA . LEU A 1 238 ? 18.306 -9.832 -9.247 1.00 76.50 238 LEU A CA 1
ATOM 1920 C C . LEU A 1 238 ? 18.396 -9.257 -10.668 1.00 76.50 238 LEU A C 1
ATOM 1922 O O . LEU A 1 238 ? 19.431 -9.428 -11.302 1.00 76.50 238 LEU A O 1
ATOM 1926 N N . TYR A 1 239 ? 17.383 -8.529 -11.147 1.00 73.44 239 TYR A N 1
ATOM 1927 C CA . TYR A 1 239 ? 17.353 -7.944 -12.493 1.00 73.44 239 TYR A CA 1
ATOM 1928 C C . TYR A 1 239 ? 18.445 -6.890 -12.683 1.00 73.44 239 TYR A C 1
ATOM 1930 O O . TYR A 1 239 ? 19.073 -6.814 -13.738 1.00 73.44 239 TYR A O 1
ATOM 1938 N N . GLN A 1 240 ? 18.735 -6.113 -11.637 1.00 68.25 240 GLN A N 1
ATOM 1939 C CA . GLN A 1 240 ? 19.819 -5.134 -11.672 1.00 68.25 240 GLN A CA 1
ATOM 1940 C C . GLN A 1 240 ? 21.223 -5.776 -11.660 1.00 68.25 240 GLN A C 1
ATOM 1942 O O . GLN A 1 240 ? 22.174 -5.148 -12.124 1.00 68.25 240 GLN A O 1
ATOM 1947 N N . ASN A 1 241 ? 21.362 -7.011 -11.158 1.00 69.62 241 ASN A N 1
ATOM 1948 C CA . ASN A 1 241 ? 22.631 -7.754 -11.122 1.00 69.62 241 ASN A CA 1
ATOM 1949 C C . ASN A 1 241 ? 22.817 -8.708 -12.314 1.00 69.62 241 ASN A C 1
ATOM 1951 O O . ASN A 1 241 ? 23.944 -8.961 -12.734 1.00 69.62 241 ASN A O 1
ATOM 1955 N N . ASN A 1 242 ? 21.725 -9.250 -12.847 1.00 71.62 242 ASN A N 1
ATOM 1956 C CA . ASN A 1 242 ? 21.710 -10.165 -13.975 1.00 71.62 242 ASN A CA 1
ATOM 1957 C C . ASN A 1 242 ? 20.500 -9.847 -14.876 1.00 71.62 242 ASN A C 1
ATOM 1959 O O . ASN A 1 242 ? 19.383 -10.279 -14.580 1.00 71.62 242 ASN A O 1
ATOM 1963 N N . PRO A 1 243 ? 20.702 -9.124 -15.991 1.00 67.44 243 PRO A N 1
ATOM 1964 C CA . PRO A 1 243 ? 19.613 -8.731 -16.880 1.00 67.44 243 PRO A CA 1
ATOM 1965 C C . PRO A 1 243 ? 19.017 -9.905 -17.678 1.00 67.44 243 PRO A C 1
ATOM 1967 O O . PRO A 1 243 ? 18.055 -9.698 -18.408 1.00 67.44 243 PRO A O 1
ATOM 1970 N N . ASN A 1 244 ? 19.542 -11.130 -17.533 1.00 72.50 244 ASN A N 1
ATOM 1971 C CA . ASN A 1 244 ? 19.027 -12.323 -18.217 1.00 72.50 244 ASN A CA 1
ATOM 1972 C C . ASN A 1 244 ? 17.784 -12.927 -17.543 1.00 72.50 244 ASN A C 1
ATOM 1974 O O . ASN A 1 244 ? 17.337 -14.005 -17.933 1.00 72.50 244 ASN A O 1
ATOM 1978 N N . ILE A 1 245 ? 17.238 -12.286 -16.506 1.00 73.81 245 ILE A N 1
ATOM 1979 C CA . ILE A 1 245 ? 15.990 -12.741 -15.890 1.00 73.81 245 ILE A CA 1
ATOM 1980 C C . ILE A 1 245 ? 14.852 -12.563 -16.897 1.00 73.81 245 ILE A C 1
ATOM 1982 O O . ILE A 1 245 ? 14.670 -11.446 -17.393 1.00 73.81 245 ILE A O 1
ATOM 1986 N N . PRO A 1 246 ? 14.063 -13.621 -17.171 1.00 78.31 246 PRO A N 1
ATOM 1987 C CA . PRO A 1 246 ? 12.930 -13.524 -18.077 1.00 78.31 246 PRO A CA 1
ATOM 1988 C C . PRO A 1 246 ? 11.983 -12.414 -17.627 1.00 78.31 246 PRO A C 1
ATOM 1990 O O . PRO A 1 246 ? 11.617 -12.322 -16.449 1.00 78.31 246 PRO A O 1
ATOM 1993 N N . ARG A 1 247 ? 11.581 -11.553 -18.562 1.00 74.62 247 ARG A N 1
ATOM 1994 C CA . ARG A 1 247 ? 10.745 -10.388 -18.253 1.00 74.62 247 ARG A CA 1
ATOM 1995 C C . ARG A 1 247 ? 9.391 -10.817 -17.687 1.00 74.62 247 ARG A C 1
ATOM 1997 O O . ARG A 1 247 ? 8.827 -10.107 -16.864 1.00 74.62 247 ARG A O 1
ATOM 2004 N N . GLU A 1 248 ? 8.908 -11.999 -18.053 1.00 77.50 248 GLU A N 1
ATOM 2005 C CA . GLU A 1 248 ? 7.707 -12.641 -17.518 1.00 77.50 248 GLU A CA 1
ATOM 2006 C C . GLU A 1 248 ? 7.748 -12.763 -15.992 1.00 77.50 248 GLU A C 1
ATOM 2008 O O . GLU A 1 248 ? 6.732 -12.551 -15.328 1.00 77.50 248 GLU A O 1
ATOM 2013 N N . VAL A 1 249 ? 8.922 -13.055 -15.422 1.00 81.81 249 VAL A N 1
ATOM 2014 C CA . VAL A 1 249 ? 9.112 -13.143 -13.970 1.00 81.81 249 VAL A CA 1
ATOM 2015 C C . VAL A 1 249 ? 8.899 -11.768 -13.339 1.00 81.81 249 VAL A C 1
ATOM 2017 O O . VAL A 1 249 ? 8.153 -11.651 -12.369 1.00 81.81 249 VAL A O 1
ATOM 2020 N N . LEU A 1 250 ? 9.470 -10.718 -13.936 1.00 77.56 250 LEU A N 1
ATOM 2021 C CA . LEU A 1 250 ? 9.292 -9.342 -13.475 1.00 77.56 250 LEU A CA 1
ATOM 2022 C C . LEU A 1 250 ? 7.810 -8.930 -13.523 1.00 77.56 250 LEU A C 1
ATOM 2024 O O . LEU A 1 250 ? 7.266 -8.477 -12.517 1.00 77.56 250 LEU A O 1
ATOM 2028 N N . LEU A 1 251 ? 7.129 -9.170 -14.649 1.00 79.19 251 LEU A N 1
ATOM 2029 C CA . LEU A 1 251 ? 5.700 -8.861 -14.806 1.00 79.19 251 LEU A CA 1
ATOM 2030 C C . LEU A 1 251 ? 4.834 -9.612 -13.787 1.00 79.19 251 LEU A C 1
ATOM 2032 O O . LEU A 1 251 ? 3.937 -9.026 -13.185 1.00 79.19 251 LEU A O 1
ATOM 2036 N N . THR A 1 252 ? 5.135 -10.890 -13.545 1.00 82.38 252 THR A N 1
ATOM 2037 C CA . THR A 1 252 ? 4.428 -11.709 -12.549 1.00 82.38 252 THR A CA 1
ATOM 2038 C C . THR A 1 252 ? 4.593 -11.128 -11.149 1.00 82.38 252 THR A C 1
ATOM 2040 O O . THR A 1 252 ? 3.636 -11.058 -10.381 1.00 82.38 252 THR A O 1
ATOM 2043 N N . THR A 1 253 ? 5.794 -10.669 -10.800 1.00 84.38 253 THR A N 1
ATOM 2044 C CA . THR A 1 253 ? 6.013 -10.052 -9.491 1.00 84.38 253 THR A CA 1
ATOM 2045 C C . THR A 1 253 ? 5.399 -8.665 -9.347 1.00 84.38 253 THR A C 1
ATOM 2047 O O . THR A 1 253 ? 5.011 -8.305 -8.238 1.00 84.38 253 THR A O 1
ATOM 2050 N N . TYR A 1 254 ? 5.249 -7.897 -10.429 1.00 80.69 254 TYR A N 1
ATOM 2051 C CA . TYR A 1 254 ? 4.495 -6.641 -10.396 1.00 80.69 254 TYR A CA 1
ATOM 2052 C C . TYR A 1 254 ? 2.995 -6.877 -10.222 1.00 80.69 254 TYR A C 1
ATOM 2054 O O . TYR A 1 254 ? 2.362 -6.177 -9.436 1.00 80.69 254 TYR A O 1
ATOM 2062 N N . PHE A 1 255 ? 2.446 -7.906 -10.869 1.00 85.25 255 PHE A N 1
ATOM 2063 C CA . PHE A 1 255 ? 1.076 -8.353 -10.617 1.00 85.25 255 PHE A CA 1
ATOM 2064 C C . PHE A 1 255 ? 0.884 -8.713 -9.132 1.00 85.25 255 PHE A C 1
ATOM 2066 O O . PHE A 1 255 ? 0.019 -8.170 -8.452 1.00 85.25 255 PHE A O 1
ATOM 2073 N N . LEU A 1 256 ? 1.776 -9.533 -8.556 1.00 86.75 256 LEU A N 1
ATOM 2074 C CA . LEU A 1 256 ? 1.720 -9.861 -7.122 1.00 86.75 256 LEU A CA 1
ATOM 2075 C C . LEU A 1 256 ? 1.766 -8.620 -6.218 1.00 86.75 256 LEU A C 1
ATOM 2077 O O . LEU A 1 256 ? 1.054 -8.578 -5.216 1.00 86.75 256 LEU A O 1
ATOM 2081 N N . LEU A 1 257 ? 2.564 -7.612 -6.570 1.00 84.94 257 LEU A N 1
ATOM 2082 C CA . LEU A 1 257 ? 2.641 -6.358 -5.825 1.00 84.94 257 LEU A CA 1
ATOM 2083 C C . LEU A 1 257 ? 1.295 -5.610 -5.817 1.00 84.94 257 LEU A C 1
ATOM 2085 O O . LEU A 1 257 ? 0.870 -5.125 -4.766 1.00 84.94 257 LEU A O 1
ATOM 2089 N N . LEU A 1 258 ? 0.617 -5.528 -6.966 1.00 88.06 258 LEU A N 1
ATOM 2090 C CA . LEU A 1 258 ? -0.650 -4.804 -7.129 1.00 88.06 258 LEU A CA 1
ATOM 2091 C C . LEU A 1 258 ? -1.856 -5.518 -6.511 1.00 88.06 258 LEU A C 1
ATOM 2093 O O . LEU A 1 25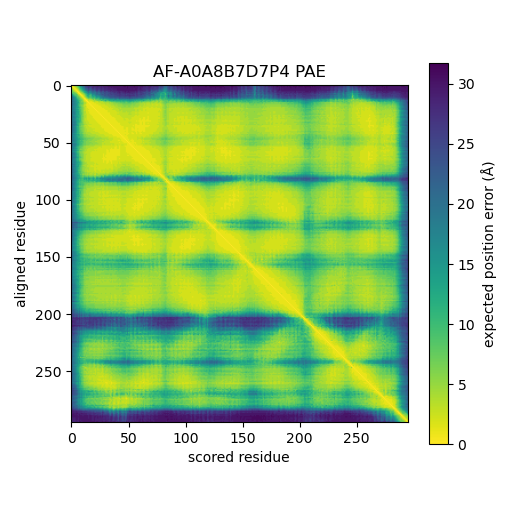8 ? -2.851 -4.870 -6.167 1.00 88.06 258 LEU A O 1
ATOM 2097 N N . LEU A 1 259 ? -1.756 -6.822 -6.255 1.00 88.19 259 LEU A N 1
ATOM 2098 C CA . LEU A 1 259 ? -2.764 -7.534 -5.474 1.00 88.19 259 LEU A CA 1
ATOM 2099 C C . LEU A 1 259 ? -2.892 -6.999 -4.041 1.00 88.19 259 LEU A C 1
ATOM 2101 O O . LEU A 1 259 ? -3.989 -7.033 -3.480 1.00 88.19 259 LEU A O 1
ATOM 2105 N N . ASN A 1 260 ? -1.820 -6.469 -3.443 1.00 86.88 260 ASN A N 1
ATOM 2106 C CA . ASN A 1 260 ? -1.868 -5.932 -2.080 1.00 86.88 260 ASN A CA 1
ATOM 2107 C C . ASN A 1 260 ? -2.902 -4.788 -1.926 1.00 86.88 260 ASN A C 1
ATOM 2109 O O . ASN A 1 260 ? -3.872 -4.977 -1.186 1.00 86.88 260 ASN A O 1
ATOM 2113 N N . PRO A 1 261 ? -2.805 -3.667 -2.675 1.00 90.06 261 PRO A N 1
ATOM 2114 C CA . PRO A 1 261 ? -3.804 -2.595 -2.621 1.00 90.06 261 PRO A CA 1
ATOM 2115 C C . PRO A 1 261 ? -5.197 -3.010 -3.137 1.00 90.06 261 PRO A C 1
ATOM 2117 O O . PRO A 1 261 ? -6.191 -2.365 -2.794 1.00 90.06 261 PRO A O 1
ATOM 2120 N N . CYS A 1 262 ? -5.313 -4.089 -3.928 1.00 90.25 262 CYS A N 1
ATOM 2121 C CA . CYS A 1 262 ? -6.612 -4.679 -4.285 1.00 90.25 262 CYS A CA 1
ATOM 2122 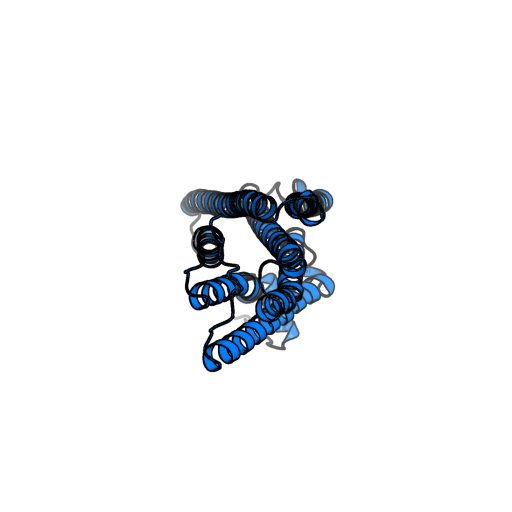C C . CYS A 1 262 ? -7.296 -5.341 -3.076 1.00 90.25 262 CYS A C 1
ATOM 2124 O O . CYS A 1 262 ? -8.516 -5.249 -2.906 1.00 90.25 262 CYS A O 1
ATOM 2126 N N . PHE A 1 263 ? -6.526 -6.041 -2.237 1.00 85.50 263 PHE A N 1
ATOM 2127 C CA . PHE A 1 263 ? -7.064 -6.765 -1.089 1.00 85.50 263 PHE A CA 1
ATOM 2128 C C . PHE A 1 263 ? -7.416 -5.854 0.084 1.00 85.50 263 PHE A C 1
ATOM 2130 O O . PHE A 1 263 ? -8.317 -6.196 0.853 1.00 85.50 263 PHE A O 1
ATOM 2137 N N . ASP A 1 264 ? -6.781 -4.691 0.216 1.00 85.56 264 ASP A N 1
ATOM 2138 C CA . ASP A 1 264 ? -7.008 -3.775 1.334 1.00 85.56 264 ASP A CA 1
ATOM 2139 C C . ASP A 1 264 ? -8.496 -3.381 1.503 1.00 85.56 264 ASP A C 1
ATOM 2141 O O . ASP A 1 264 ? -9.085 -3.678 2.556 1.00 85.56 264 ASP A O 1
ATOM 2145 N N . PRO A 1 265 ? -9.198 -2.847 0.481 1.00 84.75 265 PRO A N 1
ATOM 2146 C CA . PRO A 1 265 ? -10.637 -2.585 0.552 1.00 84.75 265 PRO A CA 1
ATOM 2147 C C . PRO A 1 265 ? -11.486 -3.811 0.892 1.00 84.75 265 PRO A C 1
ATOM 2149 O O . PRO A 1 265 ? -12.452 -3.692 1.651 1.00 84.75 265 PRO A O 1
ATOM 2152 N N . LEU A 1 266 ? -11.133 -4.995 0.377 1.00 80.88 266 LEU A N 1
ATOM 2153 C CA . LEU A 1 266 ? -11.836 -6.248 0.677 1.00 80.88 266 LEU A CA 1
ATOM 2154 C C . LEU A 1 266 ? -11.670 -6.625 2.150 1.00 80.88 266 LEU A C 1
ATOM 2156 O O . LEU A 1 266 ? -12.636 -7.007 2.819 1.00 80.88 266 LEU A O 1
ATOM 2160 N N . MET A 1 267 ? -10.471 -6.446 2.699 1.00 77.56 267 MET A N 1
ATOM 2161 C CA . MET A 1 267 ? -10.195 -6.712 4.104 1.00 77.56 267 MET A CA 1
ATOM 2162 C C . MET A 1 267 ? -11.023 -5.797 5.010 1.00 77.56 267 MET A C 1
ATOM 2164 O O . MET A 1 267 ? -11.669 -6.266 5.958 1.00 77.56 267 MET A O 1
ATOM 2168 N N . TYR A 1 268 ? -11.112 -4.505 4.690 1.00 73.50 268 TYR A N 1
ATOM 2169 C CA . TYR A 1 268 ? -11.955 -3.581 5.449 1.00 73.50 268 TYR A CA 1
ATOM 2170 C C . TYR A 1 268 ? -13.451 -3.837 5.232 1.00 73.50 268 TYR A C 1
ATOM 2172 O O . TYR A 1 268 ? -14.211 -3.881 6.204 1.00 73.50 268 TYR A O 1
ATOM 2180 N N . GLY A 1 269 ? -13.882 -4.065 3.994 1.00 70.19 269 GLY A N 1
ATOM 2181 C CA . GLY A 1 269 ? -15.283 -4.257 3.631 1.00 70.19 269 GLY A CA 1
ATOM 2182 C C . GLY A 1 269 ? -15.890 -5.559 4.157 1.00 70.19 269 GLY A C 1
ATOM 2183 O O . GLY A 1 269 ? -17.023 -5.561 4.643 1.00 70.19 269 GLY A O 1
ATOM 2184 N N . CYS A 1 270 ? -15.140 -6.664 4.145 1.00 69.12 270 CYS A N 1
ATOM 2185 C CA . CYS A 1 270 ? -15.635 -7.975 4.573 1.00 69.12 270 CYS A CA 1
ATOM 2186 C C . CYS A 1 270 ? -15.466 -8.211 6.081 1.00 69.12 270 CYS A C 1
ATOM 2188 O O . CYS A 1 270 ? -16.357 -8.785 6.731 1.00 69.12 270 CYS A O 1
ATOM 2190 N N . TYR A 1 271 ? -14.354 -7.750 6.663 1.00 64.62 271 TYR A N 1
ATOM 2191 C CA . TYR A 1 271 ? -13.984 -8.112 8.032 1.00 64.62 271 TYR A CA 1
ATOM 2192 C C . TYR A 1 271 ? -14.191 -6.995 9.055 1.00 64.62 271 TYR A C 1
ATOM 2194 O O . TYR A 1 271 ? -14.480 -7.289 10.226 1.00 64.62 271 TYR A O 1
ATOM 2202 N N . ARG A 1 272 ? -14.138 -5.715 8.658 1.00 73.56 272 ARG A N 1
ATOM 2203 C CA . ARG A 1 272 ? -14.415 -4.608 9.580 1.00 73.56 272 ARG A CA 1
ATOM 2204 C C . ARG A 1 272 ? -15.917 -4.355 9.642 1.00 73.56 272 ARG A C 1
ATOM 2206 O O . ARG A 1 272 ? -16.526 -3.788 8.742 1.00 73.56 272 ARG A O 1
ATOM 2213 N N . LYS A 1 273 ? -16.530 -4.771 10.757 1.00 75.31 273 LYS A N 1
ATOM 2214 C CA . LYS A 1 273 ? -17.989 -4.693 10.971 1.00 75.31 273 LYS A CA 1
ATOM 2215 C C . LYS A 1 273 ? -18.577 -3.305 10.712 1.00 75.31 273 LYS A C 1
ATOM 2217 O O . LYS A 1 273 ? -19.729 -3.234 10.293 1.00 75.31 273 LYS A O 1
ATOM 2222 N N . ASP A 1 274 ? -17.821 -2.249 10.990 1.00 78.62 274 ASP A N 1
ATOM 2223 C CA . ASP A 1 274 ? -18.280 -0.868 10.852 1.00 78.62 274 ASP A CA 1
ATOM 2224 C C . ASP A 1 274 ? -18.409 -0.485 9.371 1.00 78.62 274 ASP A C 1
ATOM 2226 O O . ASP A 1 274 ? -19.481 -0.059 8.954 1.00 78.62 274 ASP A O 1
ATOM 2230 N N . TYR A 1 275 ? -17.383 -0.764 8.556 1.00 79.31 275 TYR A N 1
ATOM 2231 C CA . TYR A 1 275 ? -17.429 -0.556 7.103 1.00 79.31 275 TYR A CA 1
ATOM 2232 C C . TYR A 1 275 ? -18.445 -1.472 6.434 1.00 79.31 275 TYR A C 1
ATOM 2234 O O . TYR A 1 275 ? -19.269 -1.000 5.660 1.00 79.31 275 TYR A O 1
ATOM 2242 N N . ARG A 1 276 ? -18.474 -2.759 6.797 1.00 82.81 276 ARG A N 1
ATOM 2243 C CA . ARG A 1 276 ? -19.430 -3.715 6.228 1.00 82.81 276 ARG A CA 1
ATOM 2244 C C . ARG A 1 276 ? -20.883 -3.276 6.394 1.00 82.81 276 ARG A C 1
ATOM 2246 O O . ARG A 1 276 ? -21.686 -3.439 5.487 1.00 82.81 276 ARG A O 1
ATOM 2253 N N . LYS A 1 277 ? -21.245 -2.742 7.566 1.00 83.94 277 LYS A N 1
ATOM 2254 C CA . LYS A 1 277 ? -22.610 -2.253 7.819 1.00 83.94 277 LYS A CA 1
ATOM 2255 C C . LYS A 1 277 ? -22.967 -1.080 6.912 1.00 83.94 277 LYS A C 1
ATOM 2257 O O . LYS A 1 277 ? -24.071 -1.051 6.372 1.00 83.94 277 LYS A O 1
ATOM 2262 N N . GLU A 1 278 ? -22.052 -0.131 6.759 1.00 85.25 278 GLU A N 1
ATOM 2263 C CA . GLU A 1 278 ? -22.275 1.045 5.920 1.00 85.25 278 GLU A CA 1
ATOM 2264 C C . GLU A 1 278 ? -22.258 0.677 4.425 1.00 85.25 278 GLU A C 1
ATOM 2266 O O . GLU A 1 278 ? -23.093 1.185 3.686 1.00 85.25 278 GLU A O 1
ATOM 2271 N N . LEU A 1 279 ? -21.427 -0.284 3.999 1.00 84.25 279 LEU A N 1
ATOM 2272 C CA . LEU A 1 279 ? -21.446 -0.869 2.649 1.00 84.25 279 LEU A CA 1
ATOM 2273 C C . LEU A 1 279 ? -22.774 -1.566 2.345 1.00 84.25 279 LEU A C 1
ATOM 2275 O O . LEU A 1 279 ? -23.396 -1.274 1.330 1.00 84.25 279 LEU A O 1
ATOM 2279 N N . CYS A 1 280 ? -23.263 -2.436 3.237 1.00 82.94 280 CYS A N 1
ATOM 2280 C CA . CYS A 1 280 ? -24.576 -3.066 3.061 1.00 82.94 280 CYS A CA 1
ATOM 2281 C C . CYS A 1 280 ? -25.704 -2.027 2.985 1.00 82.94 280 CYS A C 1
ATOM 2283 O O . CYS A 1 280 ? -26.669 -2.226 2.258 1.00 82.94 280 CYS A O 1
ATOM 2285 N N . THR A 1 281 ? -25.580 -0.920 3.723 1.00 83.25 281 THR A N 1
ATOM 2286 C CA . THR A 1 281 ? -26.551 0.182 3.667 1.00 83.25 281 THR A CA 1
ATOM 2287 C C . THR A 1 281 ? -26.458 0.942 2.342 1.00 83.25 281 THR A C 1
ATOM 2289 O O . THR A 1 281 ? -27.490 1.295 1.784 1.00 83.25 281 THR A O 1
ATOM 2292 N N . LEU A 1 282 ? -25.244 1.172 1.830 1.00 82.12 282 LEU A N 1
ATOM 2293 C CA . LEU A 1 282 ? -24.995 1.853 0.558 1.00 82.12 282 LEU A CA 1
ATOM 2294 C C . LEU A 1 282 ? -25.525 1.047 -0.638 1.00 82.12 282 LEU A C 1
ATOM 2296 O O . LEU A 1 282 ? -26.195 1.608 -1.492 1.00 82.12 282 LEU A O 1
ATOM 2300 N N . PHE A 1 283 ? -25.283 -0.265 -0.656 1.00 81.25 283 PHE A N 1
ATOM 2301 C CA . PHE A 1 283 ? -25.720 -1.171 -1.726 1.00 81.25 283 PHE A CA 1
ATOM 2302 C C . PHE A 1 283 ? -27.125 -1.761 -1.510 1.00 81.25 283 PHE A C 1
ATOM 2304 O O . PHE A 1 283 ? -27.517 -2.700 -2.193 1.00 81.25 283 PHE A O 1
ATOM 2311 N N . GLY A 1 284 ? -27.897 -1.251 -0.544 1.00 70.31 284 GLY A N 1
ATOM 2312 C CA . GLY A 1 284 ? -29.298 -1.647 -0.368 1.00 70.31 284 GLY A CA 1
ATOM 2313 C C . GLY A 1 284 ? -29.533 -3.059 0.189 1.00 70.31 284 GLY A C 1
ATOM 2314 O O . GLY A 1 284 ? -30.682 -3.493 0.267 1.00 70.31 284 GLY A O 1
ATOM 2315 N N . PHE A 1 285 ? -28.498 -3.760 0.664 1.00 66.75 285 PHE A N 1
ATOM 2316 C CA . PHE A 1 285 ? -28.631 -5.030 1.383 1.00 66.75 285 PHE A CA 1
ATOM 2317 C C . PHE A 1 285 ? -29.222 -4.786 2.784 1.00 66.75 285 PHE A C 1
ATOM 2319 O O . PHE A 1 285 ? -28.525 -4.810 3.807 1.00 66.75 285 PHE A O 1
ATOM 2326 N N . LYS A 1 286 ? -30.534 -4.526 2.857 1.00 51.78 286 LYS A N 1
ATOM 2327 C CA . LYS A 1 286 ? -31.278 -4.467 4.120 1.00 51.78 286 LYS A CA 1
ATOM 2328 C C . LYS A 1 286 ? -31.157 -5.817 4.817 1.00 51.78 286 LYS A C 1
ATOM 2330 O O . LYS A 1 286 ? -31.687 -6.832 4.378 1.00 51.78 286 LYS A O 1
ATOM 2335 N N . LYS A 1 287 ? -30.488 -5.824 5.968 1.00 50.66 287 LYS A N 1
ATOM 2336 C CA . LYS A 1 287 ? -30.545 -6.956 6.886 1.00 50.66 287 LYS A CA 1
ATOM 2337 C C . LYS A 1 287 ? -31.973 -7.016 7.427 1.00 50.66 287 LYS A C 1
ATOM 2339 O O . LYS A 1 287 ? -32.334 -6.149 8.221 1.00 50.66 287 LYS A O 1
ATOM 2344 N N . ASN A 1 288 ? -32.766 -8.006 7.011 1.00 39.16 288 ASN A N 1
ATOM 2345 C CA . ASN A 1 288 ? -34.039 -8.314 7.662 1.00 39.16 288 ASN A CA 1
ATOM 2346 C C . ASN A 1 288 ? -33.767 -8.453 9.165 1.00 39.16 288 ASN A C 1
ATOM 2348 O O . ASN A 1 288 ? -33.146 -9.417 9.622 1.00 39.16 288 ASN A O 1
ATOM 2352 N N . LYS A 1 289 ? -34.173 -7.444 9.942 1.00 44.25 289 LYS A N 1
ATOM 2353 C CA . LYS A 1 289 ? -34.302 -7.580 11.386 1.00 44.25 289 LYS A CA 1
ATOM 2354 C C . LYS A 1 289 ? -35.414 -8.605 11.564 1.00 44.25 289 LYS A C 1
ATOM 2356 O O . LYS A 1 289 ? -36.578 -8.243 11.479 1.00 44.25 289 LYS A O 1
ATOM 2361 N N . LYS A 1 290 ? -35.063 -9.880 11.769 1.00 41.88 290 LYS A N 1
ATOM 2362 C CA . LYS A 1 290 ? -36.000 -10.817 12.387 1.00 41.88 290 LYS A CA 1
ATOM 2363 C C . LYS A 1 290 ? -36.401 -10.181 13.711 1.00 41.88 290 LYS A C 1
ATOM 2365 O O . LYS A 1 290 ? -35.578 -10.058 14.620 1.00 41.88 290 LYS A O 1
ATOM 2370 N N . THR A 1 291 ? -37.632 -9.702 13.747 1.00 40.59 291 THR A N 1
ATOM 2371 C CA . THR A 1 291 ? -38.371 -9.310 14.931 1.00 40.59 291 THR A CA 1
ATOM 2372 C C . THR A 1 291 ? -38.271 -10.478 15.908 1.00 40.59 291 THR A C 1
ATOM 2374 O O . THR A 1 291 ? -38.933 -11.493 15.733 1.00 40.59 291 THR A O 1
ATOM 2377 N N . LYS A 1 292 ? -37.401 -10.381 16.919 1.00 41.06 292 LYS A N 1
ATOM 2378 C CA . LYS A 1 292 ? -37.679 -11.058 18.186 1.00 41.06 292 LYS A CA 1
ATOM 2379 C C . LYS A 1 292 ? -38.756 -10.211 18.848 1.00 41.06 292 LYS A C 1
ATOM 2381 O O . LYS A 1 292 ? -38.449 -9.315 19.628 1.00 41.06 292 LYS A O 1
ATOM 2386 N N . ALA A 1 293 ? -39.987 -10.411 18.382 1.00 44.72 293 ALA A N 1
ATOM 2387 C CA . ALA A 1 293 ? -41.155 -10.075 19.160 1.00 44.72 293 ALA A CA 1
ATOM 2388 C C . ALA A 1 293 ? -41.164 -11.032 20.350 1.00 44.72 293 ALA A C 1
ATOM 2390 O O . ALA A 1 293 ? -40.836 -12.211 20.222 1.00 44.72 293 ALA A O 1
ATOM 2391 N N . ILE A 1 294 ? -41.436 -10.429 21.491 1.00 47.47 294 ILE A N 1
ATOM 2392 C CA . ILE A 1 294 ? -41.733 -11.020 22.783 1.00 47.47 294 ILE A CA 1
ATOM 2393 C C . ILE A 1 294 ? -42.643 -12.240 22.609 1.00 47.47 294 ILE A C 1
ATOM 2395 O O . ILE A 1 294 ? -43.673 -12.120 21.952 1.00 47.47 294 ILE A O 1
ATOM 2399 N N . LEU A 1 295 ? -42.235 -13.361 23.201 1.00 46.59 295 LEU A N 1
ATOM 2400 C CA . LEU A 1 295 ? -43.049 -14.303 23.972 1.00 46.59 295 LEU A CA 1
ATOM 2401 C C . LEU A 1 295 ? -42.091 -15.005 24.941 1.00 46.59 295 LEU A C 1
ATOM 2403 O O . LEU A 1 295 ? -41.035 -15.485 24.461 1.00 46.59 295 LEU A O 1
#

Solvent-accessible surface area (backbone atoms only — not comparable to full-atom values): 16123 Å² total; per-residue (Å²): 138,78,85,75,74,82,69,66,62,69,82,88,61,57,70,68,57,52,52,51,49,55,51,51,53,49,53,46,34,51,43,16,42,56,37,24,49,50,55,44,50,46,39,71,71,35,71,90,45,67,39,74,80,41,48,44,52,42,53,28,31,51,26,34,37,48,40,45,65,48,48,62,60,35,50,49,43,51,75,73,40,64,56,88,44,74,62,50,55,53,34,50,33,53,52,51,24,31,52,44,32,30,50,46,30,53,37,51,44,46,53,51,52,46,45,50,68,77,31,73,86,51,32,76,74,72,59,41,69,66,55,55,52,50,54,49,52,54,45,46,49,51,23,47,57,63,41,48,56,59,54,71,56,68,71,38,84,85,60,55,68,72,58,48,50,55,53,49,52,54,50,52,52,52,55,46,51,52,52,52,51,44,52,53,49,39,44,52,50,50,51,50,47,51,53,54,48,55,58,55,39,75,76,34,78,81,54,46,74,66,51,57,63,57,51,53,54,53,53,49,53,49,49,47,48,52,66,18,47,48,55,35,50,53,46,53,59,44,40,77,76,40,76,84,58,60,65,67,59,52,54,53,22,52,52,39,40,52,48,47,52,40,44,50,39,51,50,42,43,76,68,34,68,70,50,28,53,53,49,31,58,73,74,64,55,73,75,80,76,77,77,82,67,89,130

Mean predicted aligned error: 8.57 Å

Foldseek 3Di:
DDPPPPPQPQPPDDPVLVVVLVVLLVVLLVLLCVLLVLLLVCCVPPPLCVDLLSVLLNQLSVLSNLLSVQVVVLVVCPNPPGPDDLSVLVSVLSNLLSLQLNLLSLLLSLVLVLCCLVPVPCSVVVDDSVNSVVSSVVSSVVSNVLSCVLCVVSVPPPDDPVVSLVVVLVSLVVSLVSLVVSLVSLVVSLVVSVVVLVVVCVVDVVSVVVSVLVSVLSVVLSVLSCQLRVQLSVCVNVCSVPVPPPVSSNSVSVSSVSVNSSCSSVSCCVRVPSNVVVVCVVVVVDDPPPPPDDD

pLDDT: mean 80.39, std 14.5, range [31.39, 98.12]

Nearest PDB structures (foldseek):
  8h8j-assembly1_C  TM=7.820E-01  e=4.024E-07  Homo sapiens
  9iy8-assembly1_R  TM=7.370E-01  e=1.538E-05  Homo sapiens
  7d3s-assembly1_R  TM=6.814E-01  e=1.995E-05  Homo sapiens
  7v9l-assembly1_R  TM=6.844E-01  e=9.504E-05  Homo sapiens
  8wg7-assembly1_R  TM=5.908E-01  e=3.823E-05  Homo sapiens